Protein AF-A0A0R1RP82-F1 (afdb_monomer_lite)

InterPro domains:
  IPR001647 DNA-binding HTH domain, TetR-type [PS50977] (1-47)
  IPR009057 Homedomain-like superfamily [SSF46689] (2-50)
  IPR039532 Transcriptional regulator TetR, C-terminal, Firmicutes type [PF14278] (72-167)
  IPR050624 Nucleoid occlusion factor SlmA/HTH-type transcriptional regulator [PTHR43479] (3-167)

Sequence (184 aa):
MKEYKIENISVQKITETASITRGTFYLHYKDKQDFIDRAMNGILDDFFENVMTEVYTLAGKSYPNGINVFSMQHAFKYIEDEADAFDVLLNNPENLIFFDRLTKRVNTEINDFHEKLKDDFVEIDVPTDIQMAMIVSAELGLIKYWLQKGMIYTPRYMSSSVTKLMTQLQHDKIFFTDFFYTEA

Structure (mmCIF, N/CA/C/O backbone):
data_AF-A0A0R1RP82-F1
#
_entry.id   AF-A0A0R1RP82-F1
#
loop_
_atom_site.group_PDB
_atom_site.id
_atom_site.type_symbol
_atom_site.label_atom_id
_atom_site.label_alt_id
_atom_site.label_comp_id
_atom_site.label_asym_id
_atom_site.label_entity_id
_atom_site.label_seq_id
_atom_site.pdbx_PDB_ins_code
_atom_site.Cartn_x
_atom_site.Cartn_y
_atom_site.Cartn_z
_atom_site.occupancy
_atom_site.B_iso_or_equiv
_atom_site.auth_seq_id
_atom_site.auth_comp_id
_atom_site.auth_asym_id
_atom_site.auth_atom_id
_atom_site.pdbx_PDB_model_num
ATOM 1 N N . MET A 1 1 ? -16.330 0.119 11.556 1.00 54.28 1 MET A N 1
ATOM 2 C CA . MET A 1 1 ? -16.087 1.123 10.495 1.00 54.28 1 MET A CA 1
ATOM 3 C C . MET A 1 1 ? -17.108 1.035 9.354 1.00 54.28 1 MET A C 1
ATOM 5 O O . MET A 1 1 ? -17.444 2.076 8.819 1.00 54.28 1 MET A O 1
ATOM 9 N N . LYS A 1 2 ? -17.684 -0.142 9.046 1.00 51.69 2 LYS A N 1
ATOM 10 C CA . LYS A 1 2 ? -18.737 -0.316 8.018 1.00 51.69 2 LYS A CA 1
ATOM 11 C C . LYS A 1 2 ? -20.009 0.538 8.175 1.00 51.69 2 LYS A C 1
ATOM 13 O O . LYS A 1 2 ? -20.603 0.915 7.178 1.00 51.69 2 LYS A O 1
ATOM 18 N N . GLU A 1 3 ? -20.429 0.841 9.404 1.00 49.38 3 GLU A N 1
ATOM 19 C CA . GLU A 1 3 ? -21.723 1.508 9.661 1.00 49.38 3 GLU A CA 1
ATOM 20 C C . GLU A 1 3 ? -21.611 2.995 10.040 1.00 49.38 3 GLU A C 1
ATOM 22 O O . GLU A 1 3 ? -22.622 3.689 10.111 1.00 49.38 3 GLU A O 1
ATOM 27 N N . TYR A 1 4 ? -20.401 3.508 10.296 1.00 52.00 4 TYR A N 1
ATOM 28 C CA . TYR A 1 4 ? -20.209 4.862 10.823 1.00 52.00 4 TYR A CA 1
ATOM 29 C C . TYR A 1 4 ? -18.917 5.486 10.304 1.00 52.00 4 TYR A C 1
ATOM 31 O O . TYR A 1 4 ? -17.865 4.843 10.317 1.00 52.00 4 TYR A O 1
ATOM 39 N N . LYS A 1 5 ? -18.991 6.769 9.934 1.00 62.41 5 LYS A N 1
ATOM 40 C CA . LYS A 1 5 ? -17.818 7.599 9.647 1.00 62.41 5 LYS A CA 1
ATOM 41 C C . LYS A 1 5 ? -16.833 7.555 10.815 1.00 62.41 5 LYS A C 1
ATOM 43 O O . LYS A 1 5 ? -17.271 7.579 11.967 1.00 62.41 5 LYS A O 1
ATOM 48 N N . ILE A 1 6 ? -15.527 7.560 10.541 1.00 64.94 6 ILE A N 1
ATOM 49 C CA . ILE A 1 6 ? -14.485 7.527 11.585 1.00 64.94 6 ILE A CA 1
ATOM 50 C C . ILE A 1 6 ? -14.672 8.678 12.595 1.00 64.94 6 ILE A C 1
ATOM 52 O O . ILE A 1 6 ? -14.559 8.478 13.805 1.00 64.94 6 ILE A O 1
ATOM 56 N N . GLU A 1 7 ? -15.077 9.857 12.118 1.00 65.19 7 GLU A N 1
ATOM 57 C CA . GLU A 1 7 ? -15.415 11.024 12.944 1.00 65.19 7 GLU A CA 1
ATOM 58 C C . GLU A 1 7 ? -16.559 10.774 13.945 1.00 65.19 7 GLU A C 1
ATOM 60 O O . GLU A 1 7 ? -16.503 11.271 15.075 1.00 65.19 7 GLU A O 1
ATOM 65 N N . ASN A 1 8 ? -17.528 9.926 13.588 1.00 70.88 8 ASN A N 1
ATOM 66 C CA . ASN A 1 8 ? -18.729 9.627 14.375 1.00 70.88 8 ASN A CA 1
ATOM 67 C C . ASN A 1 8 ? -18.556 8.458 15.353 1.00 70.88 8 ASN A C 1
ATOM 69 O O . ASN A 1 8 ? -19.444 8.197 16.168 1.00 70.88 8 ASN A O 1
ATOM 73 N N . ILE A 1 9 ? -17.431 7.744 15.303 1.00 79.00 9 ILE A N 1
ATOM 74 C CA . ILE A 1 9 ? -17.140 6.685 16.269 1.00 79.00 9 ILE A CA 1
ATOM 75 C C . ILE A 1 9 ? -16.839 7.354 17.615 1.00 79.00 9 ILE A C 1
ATOM 77 O O . ILE A 1 9 ? -15.921 8.156 17.721 1.00 79.00 9 ILE A O 1
ATOM 81 N N . SER A 1 10 ? -17.609 7.066 18.663 1.00 87.75 10 SER A N 1
ATOM 82 C CA . SER A 1 10 ? -17.334 7.566 20.016 1.00 87.75 10 SER A CA 1
ATOM 83 C C . SER A 1 10 ? -16.534 6.540 20.824 1.00 87.75 10 SER A C 1
ATOM 85 O O . SER A 1 10 ? -16.621 5.340 20.564 1.00 87.75 10 SER A O 1
ATOM 87 N N . VAL A 1 11 ? -15.800 6.985 21.855 1.00 92.38 11 VAL A N 1
ATOM 88 C CA . VAL A 1 11 ? -15.144 6.061 22.808 1.00 92.38 11 VAL A CA 1
ATOM 89 C C . VAL A 1 11 ? -16.164 5.089 23.399 1.00 92.38 11 VAL A C 1
ATOM 91 O O . VAL A 1 11 ? -15.877 3.906 23.514 1.00 92.38 11 VAL A O 1
ATOM 94 N N . GLN A 1 12 ? -17.377 5.565 23.699 1.00 91.88 12 GLN A N 1
ATOM 95 C CA . GLN A 1 12 ? -18.472 4.718 24.165 1.00 91.88 12 GLN A CA 1
ATOM 96 C C . GLN A 1 12 ? -18.783 3.594 23.168 1.00 91.88 12 GLN A C 1
ATOM 98 O O . GLN A 1 12 ? -18.771 2.427 23.554 1.00 91.88 12 GLN A O 1
ATOM 103 N N . LYS A 1 13 ? -18.979 3.921 21.885 1.00 89.62 13 LYS A N 1
ATOM 104 C CA . LYS A 1 13 ? -19.269 2.921 20.850 1.00 89.62 13 LYS A CA 1
ATOM 105 C C . LYS A 1 13 ? -18.128 1.911 20.702 1.00 89.62 13 LYS A C 1
ATOM 107 O O . LYS A 1 13 ? -18.395 0.722 20.542 1.00 89.62 13 LYS A O 1
ATOM 112 N N . ILE A 1 14 ? -16.872 2.363 20.788 1.00 90.56 14 ILE A N 1
ATOM 113 C CA . ILE A 1 14 ? -15.693 1.481 20.767 1.00 90.56 14 ILE A CA 1
ATOM 114 C C . ILE A 1 14 ? -15.750 0.508 21.945 1.00 90.56 14 ILE A C 1
ATOM 116 O O . ILE A 1 14 ? -15.651 -0.700 21.749 1.00 90.56 14 ILE A O 1
ATOM 120 N N . THR A 1 15 ? -15.961 1.023 23.158 1.00 93.69 15 THR A N 1
ATOM 121 C CA . THR A 1 15 ? -15.989 0.206 24.376 1.00 93.69 15 THR A CA 1
ATOM 122 C C . THR A 1 15 ? -17.152 -0.782 24.400 1.00 93.69 15 THR A C 1
ATOM 124 O O . THR A 1 15 ? -16.959 -1.926 24.797 1.00 93.69 15 THR A O 1
ATOM 127 N N . GLU A 1 16 ? -18.327 -0.379 23.908 1.00 92.62 16 GLU A N 1
ATOM 128 C CA . GLU A 1 16 ? -19.501 -1.247 23.768 1.00 92.62 16 GLU A CA 1
ATOM 129 C C . GLU A 1 16 ? -19.244 -2.369 22.760 1.00 92.62 16 GLU A C 1
ATOM 131 O O . GLU A 1 16 ? -19.497 -3.533 23.055 1.00 92.62 16 GLU A O 1
ATOM 136 N N . THR A 1 17 ? -18.680 -2.035 21.595 1.00 90.62 17 THR A N 1
ATOM 137 C CA . THR A 1 17 ? -18.380 -3.017 20.540 1.00 90.62 17 THR A CA 1
ATOM 138 C C . THR A 1 17 ? -17.333 -4.029 21.007 1.00 90.62 17 THR A C 1
ATOM 140 O O . THR A 1 17 ? -17.479 -5.224 20.773 1.00 90.62 17 THR A O 1
ATOM 143 N N . ALA A 1 18 ? -16.294 -3.565 21.703 1.00 91.50 18 ALA A N 1
ATOM 144 C CA . ALA A 1 18 ? -15.224 -4.413 22.220 1.00 91.50 18 ALA A CA 1
ATOM 145 C C . ALA A 1 18 ? -15.566 -5.102 23.557 1.00 91.50 18 ALA A C 1
ATOM 147 O O . ALA A 1 18 ? -14.751 -5.868 24.062 1.00 91.50 18 ALA A O 1
ATOM 148 N N . SER A 1 19 ? -16.744 -4.841 24.141 1.00 94.69 19 SER A N 1
ATOM 149 C CA . SER A 1 19 ? -17.149 -5.359 25.459 1.00 94.69 19 SER A CA 1
ATOM 150 C C . SER A 1 19 ? -16.139 -5.059 26.582 1.00 94.69 19 SER A C 1
ATOM 152 O O . SER A 1 19 ? -15.870 -5.898 27.440 1.00 94.69 19 SER A O 1
ATOM 154 N N . ILE A 1 20 ? -15.583 -3.843 26.594 1.00 96.00 20 ILE A N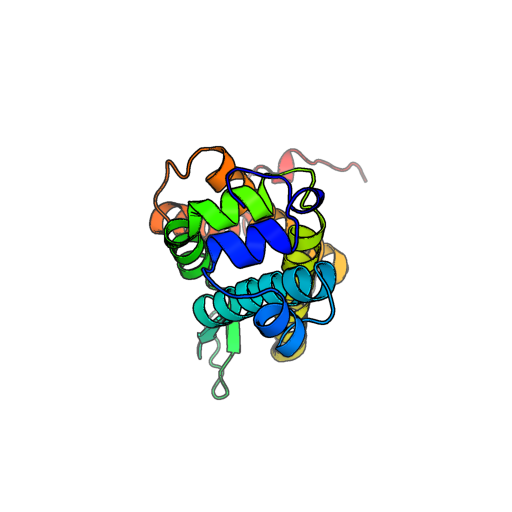 1
ATOM 155 C CA . ILE A 1 20 ? -14.646 -3.361 27.624 1.00 96.00 20 ILE A CA 1
ATOM 156 C C . ILE A 1 20 ? -15.181 -2.111 28.326 1.00 96.00 20 ILE A C 1
ATOM 158 O O . ILE A 1 20 ? -16.099 -1.448 27.852 1.00 96.00 20 ILE A O 1
ATOM 162 N N . THR A 1 21 ? -14.582 -1.738 29.458 1.00 96.31 21 THR A N 1
ATOM 163 C CA . THR A 1 21 ? -14.918 -0.472 30.128 1.00 96.31 21 THR A CA 1
ATOM 164 C C . THR A 1 21 ? -14.156 0.708 29.516 1.00 96.31 21 THR A C 1
ATOM 166 O O . THR A 1 21 ? -13.076 0.544 28.945 1.00 96.31 21 THR A O 1
ATOM 169 N N . ARG A 1 22 ? -14.654 1.937 29.720 1.00 95.44 22 ARG A N 1
ATOM 170 C CA . ARG A 1 22 ? -13.894 3.159 29.391 1.00 95.44 22 ARG A CA 1
ATOM 171 C C . ARG A 1 22 ? -12.566 3.235 30.147 1.00 95.44 22 ARG A C 1
ATOM 173 O O . ARG A 1 22 ? -11.586 3.689 29.574 1.00 95.44 22 ARG A O 1
ATOM 180 N N . GLY A 1 23 ? -12.520 2.761 31.396 1.00 96.69 23 GLY A N 1
ATOM 181 C CA . GLY A 1 23 ? -11.277 2.685 32.171 1.00 96.69 23 GLY A CA 1
ATOM 182 C C . GLY A 1 23 ? -10.236 1.785 31.501 1.00 96.69 23 GLY A C 1
ATOM 183 O O . GLY A 1 23 ? -9.080 2.172 31.380 1.00 96.69 23 GLY A O 1
ATOM 184 N N . THR A 1 24 ? -10.667 0.632 30.980 1.00 96.19 24 THR A N 1
ATOM 185 C CA . THR A 1 24 ? -9.817 -0.279 30.198 1.00 96.19 24 THR A CA 1
ATOM 186 C C . THR A 1 24 ? -9.346 0.369 28.897 1.00 96.19 24 THR A C 1
ATOM 188 O O . THR A 1 24 ? -8.171 0.271 28.567 1.00 96.19 24 THR A O 1
ATOM 191 N N . PHE A 1 25 ? -10.222 1.080 28.178 1.00 96.69 25 PHE A N 1
ATOM 192 C CA . PHE A 1 25 ? -9.833 1.810 26.965 1.00 96.69 25 PHE A CA 1
ATOM 193 C C . PHE A 1 25 ? -8.725 2.833 27.247 1.00 96.69 25 PHE A C 1
ATOM 195 O O . PHE A 1 25 ? -7.692 2.816 26.581 1.00 96.69 25 PHE A O 1
ATOM 202 N N . TYR A 1 26 ? -8.903 3.674 28.270 1.00 97.06 26 TYR A N 1
ATOM 203 C CA . TYR A 1 26 ? -7.932 4.720 28.603 1.00 97.06 26 TYR A CA 1
ATOM 204 C C . TYR A 1 26 ? -6.621 4.192 29.209 1.00 97.06 26 TYR A C 1
ATOM 206 O O . TYR A 1 26 ? -5.652 4.941 29.308 1.00 97.06 26 TYR A O 1
ATOM 214 N N . LEU A 1 27 ? -6.555 2.907 29.576 1.00 96.38 27 LEU A N 1
ATOM 215 C CA . LEU A 1 27 ? -5.300 2.247 29.944 1.00 96.38 27 LEU A CA 1
ATOM 216 C C . LEU A 1 27 ? -4.374 2.062 2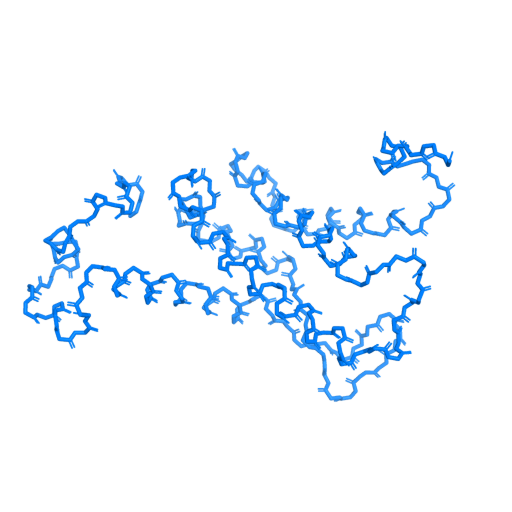8.731 1.00 96.38 27 LEU A C 1
ATOM 218 O O . LEU A 1 27 ? -3.155 2.039 28.878 1.00 96.38 27 LEU A O 1
ATOM 222 N N . HIS A 1 28 ? -4.956 1.924 27.537 1.00 94.81 28 HIS A N 1
ATOM 223 C CA . HIS A 1 28 ? -4.226 1.648 26.302 1.00 94.81 28 HIS A CA 1
ATOM 224 C C . HIS A 1 28 ? -4.180 2.841 25.348 1.00 94.81 28 HIS A C 1
ATOM 226 O O . HIS A 1 28 ? -3.227 2.935 24.577 1.00 94.81 28 HIS A O 1
ATOM 232 N N . TYR A 1 29 ? -5.170 3.734 25.391 1.00 96.50 29 TYR A N 1
ATOM 233 C CA . TYR A 1 29 ? -5.311 4.834 24.439 1.00 96.50 29 TYR A CA 1
ATOM 234 C C . TYR A 1 29 ? -5.565 6.155 25.153 1.00 96.50 29 TYR A C 1
ATOM 236 O O . TYR A 1 29 ? -6.416 6.235 26.037 1.00 96.50 29 TYR A O 1
ATOM 244 N N . LYS A 1 30 ? -4.862 7.214 24.747 1.00 95.00 30 LYS A N 1
ATOM 245 C CA . LYS A 1 30 ? -5.041 8.552 25.336 1.00 95.00 30 LYS A CA 1
ATOM 246 C C . LYS A 1 30 ? -6.445 9.088 25.080 1.00 95.00 30 LYS A C 1
ATOM 248 O O . LYS A 1 30 ? -7.095 9.624 25.974 1.00 95.00 30 LYS A O 1
ATOM 253 N N . ASP A 1 31 ? -6.912 8.922 23.850 1.00 92.00 31 ASP A N 1
ATOM 254 C CA . ASP A 1 31 ? -8.219 9.354 23.390 1.00 92.00 31 ASP A CA 1
ATOM 255 C C . ASP A 1 31 ? -8.644 8.568 22.138 1.00 92.00 31 ASP A C 1
ATOM 257 O O . ASP A 1 31 ? -8.031 7.573 21.745 1.00 92.00 31 ASP A O 1
ATOM 261 N N . LYS A 1 32 ? -9.745 9.008 21.522 1.00 89.31 32 LYS A N 1
ATOM 262 C CA . LYS A 1 32 ? -10.259 8.442 20.275 1.00 89.31 32 LYS A CA 1
ATOM 263 C C . LYS A 1 32 ? -9.245 8.539 19.129 1.00 89.31 32 LYS A C 1
ATOM 265 O O . LYS A 1 32 ? -9.149 7.602 18.342 1.00 89.31 32 LYS A O 1
ATOM 270 N N . GLN A 1 33 ? -8.559 9.672 19.000 1.00 88.06 33 GLN A N 1
ATOM 271 C CA . GLN A 1 33 ? -7.655 9.918 17.884 1.00 88.06 33 GLN A CA 1
ATOM 272 C C . GLN A 1 33 ? -6.427 9.014 17.988 1.00 88.06 33 GLN A C 1
ATOM 274 O O . GLN A 1 33 ? -6.074 8.372 17.008 1.00 88.06 33 GLN A O 1
ATOM 279 N N . ASP A 1 34 ? -5.866 8.869 19.190 1.00 92.44 34 ASP A N 1
ATOM 280 C CA . ASP A 1 34 ? -4.769 7.935 19.467 1.00 92.44 34 ASP A CA 1
ATOM 281 C C . ASP A 1 34 ? -5.151 6.482 19.128 1.00 92.44 34 ASP A C 1
ATOM 283 O O . ASP A 1 34 ? -4.384 5.765 18.489 1.00 92.44 34 ASP A O 1
ATOM 287 N N . PHE A 1 35 ? -6.372 6.052 19.473 1.00 91.56 35 PHE A N 1
ATOM 288 C CA . PHE A 1 35 ? -6.886 4.740 19.063 1.00 91.56 35 PHE A CA 1
ATOM 289 C C . PHE A 1 35 ? -6.950 4.586 17.538 1.00 91.56 35 PHE A C 1
ATOM 291 O O . PHE A 1 35 ? -6.461 3.592 17.005 1.00 91.56 35 PHE A O 1
ATOM 298 N N . ILE A 1 36 ? -7.536 5.562 16.838 1.00 87.12 36 ILE A N 1
ATOM 299 C CA . ILE A 1 36 ? -7.661 5.545 15.375 1.00 87.12 36 ILE A CA 1
ATOM 300 C C . ILE A 1 36 ? -6.277 5.506 14.720 1.00 87.12 36 ILE A C 1
ATOM 302 O O . ILE A 1 36 ? -6.048 4.700 13.821 1.00 87.12 36 ILE A O 1
ATOM 306 N N . ASP A 1 37 ? -5.342 6.330 15.190 1.00 88.94 37 ASP A N 1
ATOM 307 C CA . ASP A 1 37 ? -3.993 6.407 14.641 1.00 88.94 37 ASP A CA 1
ATOM 308 C C . ASP A 1 37 ? -3.235 5.094 14.815 1.00 88.94 37 ASP A C 1
ATOM 310 O O . ASP A 1 37 ? -2.620 4.615 13.861 1.00 88.94 37 ASP A O 1
ATOM 314 N N . ARG A 1 38 ? -3.318 4.485 16.003 1.00 92.56 38 ARG A N 1
ATOM 315 C CA . ARG A 1 38 ? -2.702 3.183 16.276 1.00 92.56 38 ARG A CA 1
ATOM 316 C C . ARG A 1 38 ? -3.358 2.056 15.489 1.00 92.56 38 ARG A C 1
ATOM 318 O O . ARG A 1 38 ? -2.642 1.190 15.003 1.00 92.56 38 ARG A O 1
ATOM 325 N N . ALA A 1 39 ? -4.680 2.077 15.333 1.00 89.62 39 ALA A N 1
ATOM 326 C CA . ALA A 1 39 ? -5.393 1.092 14.528 1.00 89.62 39 ALA A CA 1
ATOM 327 C C . ALA A 1 39 ? -5.005 1.192 13.045 1.00 89.62 39 ALA A C 1
ATOM 329 O O . ALA A 1 39 ? -4.690 0.178 12.435 1.00 89.62 39 ALA A O 1
ATOM 330 N N . MET A 1 40 ? -4.960 2.403 12.476 1.00 89.25 40 MET A N 1
ATOM 331 C CA . MET A 1 40 ? -4.530 2.605 11.087 1.00 89.25 40 MET A CA 1
ATOM 332 C C . MET A 1 40 ? -3.084 2.168 10.866 1.00 89.25 40 MET A C 1
ATOM 334 O O . MET A 1 40 ? -2.805 1.507 9.871 1.00 89.25 40 MET A O 1
ATOM 338 N N . ASN A 1 41 ? -2.177 2.510 11.786 1.00 92.88 41 ASN A N 1
ATOM 339 C CA . ASN A 1 41 ? -0.788 2.071 11.688 1.00 92.88 41 ASN A CA 1
ATOM 340 C C . ASN A 1 41 ? -0.684 0.547 11.795 1.00 92.88 41 ASN A C 1
ATOM 342 O O . ASN A 1 41 ? -0.030 -0.045 10.957 1.00 92.88 41 ASN A O 1
ATOM 346 N N . GLY A 1 42 ? -1.402 -0.089 12.727 1.00 95.62 42 GLY A N 1
ATOM 347 C CA . GLY A 1 42 ? -1.410 -1.548 12.846 1.00 95.62 42 GLY A CA 1
ATOM 348 C C . GLY A 1 42 ? -1.938 -2.257 11.595 1.00 95.62 42 GLY A C 1
ATOM 349 O O . GLY A 1 42 ? -1.356 -3.246 11.176 1.00 95.62 42 GLY A O 1
ATOM 350 N N . ILE A 1 43 ? -2.989 -1.725 10.958 1.00 94.56 43 ILE A N 1
ATOM 351 C CA . ILE A 1 43 ? -3.505 -2.259 9.684 1.00 94.56 43 ILE A CA 1
ATOM 352 C C . ILE A 1 43 ? -2.466 -2.115 8.565 1.00 94.56 43 ILE A C 1
ATOM 354 O O . ILE A 1 43 ? -2.326 -3.014 7.741 1.00 94.56 43 ILE A O 1
ATOM 358 N N . LEU A 1 44 ? -1.754 -0.984 8.509 1.00 95.88 44 LEU A N 1
ATOM 359 C CA . LEU A 1 44 ? -0.688 -0.786 7.527 1.00 95.88 44 LEU A CA 1
ATOM 360 C C . LEU A 1 44 ? 0.498 -1.709 7.802 1.00 95.88 44 LEU A C 1
ATOM 362 O O . LEU A 1 44 ? 0.990 -2.321 6.866 1.00 95.88 44 LEU A O 1
ATOM 366 N N . ASP A 1 45 ? 0.938 -1.827 9.050 1.00 97.81 45 ASP A N 1
ATOM 367 C CA . ASP A 1 45 ? 2.057 -2.690 9.426 1.00 97.81 45 ASP A CA 1
ATOM 368 C C . ASP A 1 45 ? 1.753 -4.149 9.043 1.00 97.81 45 ASP A C 1
ATOM 370 O O . ASP A 1 45 ? 2.536 -4.753 8.314 1.00 97.81 45 ASP A O 1
ATOM 374 N N . ASP A 1 46 ? 0.568 -4.662 9.396 1.00 98.06 46 ASP A N 1
ATOM 375 C CA . ASP A 1 46 ? 0.111 -6.009 9.015 1.00 98.06 46 ASP A CA 1
ATOM 376 C C . ASP A 1 46 ? 0.018 -6.174 7.486 1.00 98.06 46 ASP A C 1
ATOM 378 O O . ASP A 1 46 ? 0.506 -7.150 6.914 1.00 98.06 46 ASP A O 1
ATOM 382 N N . PHE A 1 47 ? -0.507 -5.170 6.774 1.00 98.00 47 PHE A N 1
ATOM 383 C CA . PHE A 1 47 ? -0.516 -5.178 5.310 1.00 98.00 47 PHE A CA 1
ATOM 384 C C . PHE A 1 47 ? 0.903 -5.285 4.730 1.00 98.00 47 PHE A C 1
ATOM 386 O O . PHE A 1 47 ? 1.162 -6.153 3.898 1.00 98.00 47 PHE A O 1
ATOM 393 N N . PHE A 1 48 ? 1.840 -4.439 5.170 1.00 98.00 48 PHE A N 1
ATOM 394 C CA . PHE A 1 48 ? 3.212 -4.430 4.655 1.00 98.00 48 PHE A CA 1
ATOM 395 C C . PHE A 1 48 ? 3.995 -5.696 5.028 1.00 98.00 48 PHE A C 1
ATOM 397 O O . PHE A 1 48 ? 4.765 -6.179 4.197 1.00 98.00 48 PHE A O 1
ATOM 404 N N . GLU A 1 49 ? 3.748 -6.289 6.198 1.00 97.81 49 GLU A N 1
ATOM 405 C CA . GLU A 1 49 ? 4.306 -7.592 6.587 1.00 97.81 49 GLU A CA 1
ATOM 406 C C . GLU A 1 49 ? 3.881 -8.724 5.637 1.00 97.81 49 GLU A C 1
ATOM 408 O O . GLU A 1 49 ? 4.667 -9.633 5.370 1.00 97.81 49 GLU A O 1
ATOM 413 N N . ASN A 1 50 ? 2.669 -8.657 5.077 1.00 97.44 50 ASN A N 1
ATOM 414 C CA . ASN A 1 50 ? 2.138 -9.696 4.191 1.00 97.44 50 ASN A CA 1
ATOM 415 C C . ASN A 1 50 ? 2.461 -9.477 2.700 1.00 97.44 50 ASN A C 1
ATOM 417 O O . ASN A 1 50 ? 2.495 -10.439 1.922 1.00 97.44 50 ASN A O 1
ATOM 421 N N . VAL A 1 51 ? 2.685 -8.231 2.265 1.00 96.25 51 VAL A N 1
ATOM 422 C CA . VAL A 1 51 ? 2.888 -7.911 0.835 1.00 96.25 51 VAL A CA 1
ATOM 423 C C . VAL A 1 51 ? 4.342 -7.697 0.441 1.00 96.25 51 VAL A C 1
ATOM 425 O O . VAL A 1 51 ? 4.669 -7.866 -0.738 1.00 96.25 51 VAL A O 1
ATOM 428 N N . MET A 1 52 ? 5.218 -7.351 1.385 1.00 96.38 52 MET A N 1
ATOM 429 C CA . MET A 1 52 ? 6.648 -7.245 1.112 1.00 96.38 52 MET A CA 1
ATOM 430 C C . MET A 1 52 ? 7.270 -8.640 1.084 1.00 96.38 52 MET A C 1
ATOM 432 O O . MET A 1 52 ? 7.099 -9.437 2.000 1.00 96.38 52 MET A O 1
ATOM 436 N N . THR A 1 53 ? 8.002 -8.946 0.017 1.00 93.06 53 THR A N 1
ATOM 437 C CA . THR A 1 53 ? 8.703 -10.224 -0.138 1.00 93.06 53 THR A CA 1
ATOM 438 C C . THR A 1 53 ? 10.155 -9.986 -0.490 1.00 93.06 53 THR A C 1
ATOM 440 O O . THR A 1 53 ? 10.481 -9.074 -1.246 1.00 93.06 53 THR A O 1
ATOM 443 N N . GLU A 1 54 ? 11.030 -10.841 0.018 1.00 93.56 54 GLU A N 1
ATOM 444 C CA . GLU A 1 54 ? 12.433 -10.831 -0.363 1.00 93.56 54 GLU A CA 1
ATOM 445 C C . GLU A 1 54 ? 12.642 -11.670 -1.631 1.00 93.56 54 GLU A C 1
ATOM 447 O O . GLU A 1 54 ? 12.126 -12.784 -1.754 1.00 93.56 54 GLU A O 1
ATOM 452 N N . VAL A 1 55 ? 13.395 -11.133 -2.590 1.00 89.31 55 VAL A N 1
ATOM 453 C CA . VAL A 1 55 ? 13.813 -11.829 -3.810 1.00 89.31 55 VAL A CA 1
ATOM 454 C C . VAL A 1 55 ? 15.325 -11.762 -3.972 1.00 89.31 55 VAL A C 1
ATOM 456 O O . VAL A 1 55 ? 15.967 -10.778 -3.618 1.00 89.31 55 VAL A O 1
ATOM 459 N N . TYR A 1 56 ? 15.896 -12.811 -4.557 1.00 92.56 56 TYR A N 1
ATOM 460 C CA . TYR A 1 56 ? 17.344 -12.951 -4.759 1.00 92.56 56 TYR A CA 1
ATOM 461 C C . TYR A 1 56 ? 17.746 -12.833 -6.230 1.00 92.56 56 TYR A C 1
ATOM 463 O O . TYR A 1 56 ? 18.923 -12.893 -6.581 1.00 92.56 56 TYR A O 1
ATOM 471 N N . THR A 1 57 ? 16.769 -12.694 -7.124 1.00 87.69 57 THR A N 1
ATOM 472 C CA . THR A 1 57 ? 16.996 -12.505 -8.553 1.00 87.69 57 THR A CA 1
ATOM 473 C C . THR A 1 57 ? 15.962 -11.536 -9.093 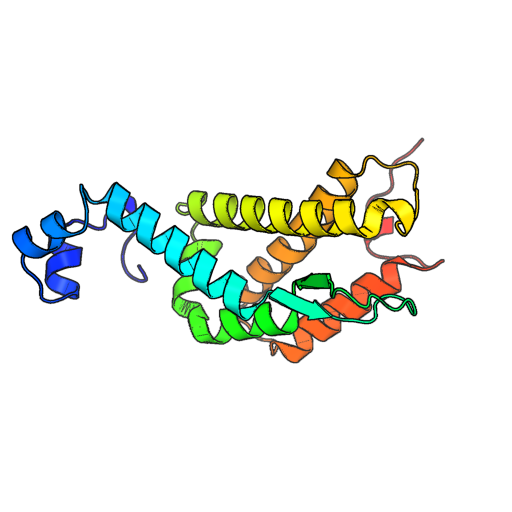1.00 87.69 57 THR A C 1
ATOM 475 O O . THR A 1 57 ? 14.766 -11.723 -8.876 1.00 87.69 57 THR A O 1
ATOM 478 N N . LEU A 1 58 ? 16.423 -10.514 -9.808 1.00 85.19 58 LEU A N 1
ATOM 479 C CA . LEU A 1 58 ? 15.570 -9.506 -10.426 1.00 85.19 58 LEU A CA 1
ATOM 480 C C . LEU A 1 58 ? 16.186 -9.078 -11.758 1.00 85.19 58 LEU A C 1
ATOM 482 O O . LEU A 1 58 ? 17.395 -8.890 -11.844 1.00 85.19 58 LEU A O 1
ATOM 486 N N . ALA A 1 59 ? 15.371 -8.990 -12.814 1.00 83.62 59 ALA A N 1
ATOM 487 C CA . ALA A 1 59 ? 15.820 -8.628 -14.166 1.00 83.62 59 ALA A CA 1
ATOM 488 C C . ALA A 1 59 ? 17.053 -9.425 -14.666 1.00 83.62 59 ALA A C 1
ATOM 490 O O . ALA A 1 59 ? 17.917 -8.898 -15.361 1.00 83.62 59 ALA A O 1
ATOM 491 N N . GLY A 1 60 ? 17.158 -10.707 -14.292 1.00 84.25 60 GLY A N 1
ATOM 492 C CA . GLY A 1 60 ? 18.282 -11.576 -14.669 1.00 84.25 60 GLY A CA 1
ATOM 493 C C . GLY A 1 60 ? 19.581 -11.353 -13.881 1.00 84.25 60 GLY A C 1
ATOM 494 O O . GLY A 1 60 ? 20.558 -12.055 -14.137 1.00 84.25 60 GLY A O 1
ATOM 495 N N . LYS A 1 61 ? 19.602 -10.431 -12.911 1.00 86.12 61 LYS A N 1
ATOM 496 C CA . LYS A 1 61 ? 20.720 -10.198 -11.985 1.00 86.12 61 LYS A CA 1
ATOM 497 C C . LYS A 1 61 ? 20.478 -10.900 -10.649 1.00 86.12 61 LYS A C 1
ATOM 499 O O . LYS A 1 61 ? 19.339 -11.013 -10.200 1.00 86.12 61 LYS A O 1
ATOM 504 N N . SER A 1 62 ? 21.555 -11.372 -10.021 1.00 91.88 62 SER A N 1
ATOM 505 C CA . SER A 1 62 ? 21.527 -12.030 -8.710 1.00 91.88 62 SER A CA 1
ATOM 506 C C . SER A 1 62 ? 21.876 -11.043 -7.600 1.00 91.88 62 SER A C 1
ATOM 508 O O . SER A 1 62 ? 22.862 -10.320 -7.712 1.00 91.88 62 SER A O 1
ATOM 510 N N . TYR A 1 63 ? 21.135 -11.099 -6.495 1.00 88.62 63 TYR A N 1
ATOM 511 C CA . TYR A 1 63 ? 21.294 -10.229 -5.330 1.00 88.62 63 TYR A CA 1
ATOM 512 C C . TYR A 1 63 ? 21.439 -11.082 -4.060 1.00 88.62 63 TYR A C 1
ATOM 514 O O . TYR A 1 63 ? 20.438 -11.437 -3.440 1.00 88.62 63 TYR A O 1
ATOM 522 N N . PRO A 1 64 ? 22.676 -11.458 -3.668 1.00 91.38 64 PRO A N 1
ATOM 523 C CA . PRO A 1 64 ? 22.918 -12.397 -2.566 1.00 91.38 64 PRO A CA 1
ATOM 524 C C . PRO A 1 64 ? 22.398 -11.937 -1.200 1.00 91.38 64 PRO A C 1
ATOM 526 O O . PRO A 1 64 ? 22.113 -12.771 -0.349 1.00 91.38 64 PRO A O 1
ATOM 529 N N . ASN A 1 65 ? 22.271 -10.624 -1.001 1.00 90.94 65 ASN A N 1
ATOM 530 C CA . ASN A 1 65 ? 21.789 -10.029 0.246 1.00 90.94 65 ASN A CA 1
ATOM 531 C C . ASN A 1 65 ? 20.263 -9.832 0.273 1.00 90.94 65 ASN A C 1
ATOM 533 O O . ASN A 1 65 ? 19.771 -9.201 1.202 1.00 90.94 65 ASN A O 1
ATOM 537 N N . GLY A 1 66 ? 19.547 -10.324 -0.746 1.00 89.81 66 GLY A N 1
ATOM 538 C CA . GLY A 1 66 ? 18.108 -10.138 -0.888 1.00 89.81 66 GLY A CA 1
ATOM 539 C C . GLY A 1 66 ? 17.709 -8.707 -1.262 1.00 89.81 66 GLY A C 1
ATOM 540 O O . GLY A 1 66 ? 18.408 -7.727 -0.994 1.00 89.81 66 GLY A O 1
ATOM 541 N N . ILE A 1 67 ? 16.559 -8.579 -1.917 1.00 89.62 67 ILE A N 1
ATOM 542 C CA . ILE A 1 67 ? 15.890 -7.304 -2.169 1.00 89.62 67 ILE A CA 1
ATOM 543 C C . ILE A 1 67 ? 14.436 -7.444 -1.749 1.00 89.62 67 ILE A C 1
ATOM 545 O O . ILE A 1 67 ? 13.752 -8.362 -2.195 1.00 89.62 67 ILE A O 1
ATOM 549 N N . ASN A 1 68 ? 13.945 -6.495 -0.960 1.00 91.81 68 ASN A N 1
ATOM 550 C CA . ASN A 1 68 ? 12.523 -6.410 -0.658 1.00 91.81 68 ASN A CA 1
ATOM 551 C C . ASN A 1 68 ? 11.778 -5.793 -1.840 1.00 91.81 68 ASN A C 1
ATOM 553 O O . ASN A 1 68 ? 12.140 -4.717 -2.313 1.00 91.81 68 ASN A O 1
ATOM 557 N N . VAL A 1 69 ? 10.727 -6.467 -2.290 1.00 92.94 69 VAL A N 1
ATOM 558 C CA . VAL A 1 69 ? 9.836 -6.006 -3.354 1.00 92.94 69 VAL A CA 1
ATOM 559 C C . VAL A 1 69 ? 8.387 -6.081 -2.895 1.00 92.94 69 VAL A C 1
ATOM 561 O O . VAL A 1 69 ? 8.016 -6.924 -2.077 1.00 92.94 69 VAL A O 1
ATOM 564 N N . PHE A 1 70 ? 7.558 -5.207 -3.453 1.00 94.12 70 PHE A N 1
ATOM 565 C CA . PHE A 1 70 ? 6.123 -5.201 -3.206 1.00 94.12 70 PHE A CA 1
ATOM 566 C C . PHE A 1 70 ? 5.426 -6.224 -4.116 1.00 94.12 70 PHE A C 1
ATOM 568 O O . PHE A 1 70 ? 5.436 -6.096 -5.343 1.00 94.12 70 PHE A O 1
ATOM 575 N N . SER A 1 71 ? 4.807 -7.252 -3.538 1.00 95.25 71 SER A N 1
ATOM 576 C CA . SER A 1 71 ? 4.078 -8.275 -4.293 1.00 95.25 71 SER A CA 1
ATOM 577 C C . SER A 1 71 ? 2.642 -7.833 -4.569 1.00 95.25 71 SER A C 1
ATOM 579 O O . SER A 1 71 ? 1.770 -7.937 -3.707 1.00 95.25 71 SER A O 1
ATOM 581 N N . MET A 1 72 ? 2.350 -7.426 -5.811 1.00 93.88 72 MET A N 1
ATOM 582 C CA . MET A 1 72 ? 0.977 -7.088 -6.221 1.00 93.88 72 MET A CA 1
ATOM 583 C C . MET A 1 72 ? 0.002 -8.258 -6.035 1.00 93.88 72 MET A C 1
ATOM 585 O O . MET A 1 72 ? -1.161 -8.048 -5.707 1.00 93.88 72 MET A O 1
ATOM 589 N N . GLN A 1 73 ? 0.458 -9.504 -6.202 1.00 94.69 73 GLN A N 1
ATOM 590 C CA . GLN A 1 73 ? -0.387 -10.673 -5.952 1.00 94.69 73 GLN A CA 1
ATOM 591 C C . GLN A 1 73 ? -0.769 -10.799 -4.475 1.00 94.69 73 GLN A C 1
ATOM 593 O O . GLN A 1 73 ? -1.933 -11.069 -4.181 1.00 94.69 73 GLN A O 1
ATOM 598 N N . HIS A 1 74 ? 0.190 -10.621 -3.563 1.00 96.94 74 HIS A N 1
ATOM 599 C CA . HIS A 1 74 ? -0.100 -10.654 -2.131 1.00 96.94 74 HIS A CA 1
ATOM 600 C C . HIS A 1 74 ? -0.973 -9.468 -1.733 1.00 96.94 74 HIS A C 1
ATOM 602 O O . HIS A 1 74 ? -1.924 -9.662 -0.990 1.00 96.94 74 HIS A O 1
ATOM 608 N N . ALA A 1 75 ? -0.732 -8.280 -2.297 1.00 96.62 75 ALA A N 1
ATOM 609 C CA . ALA A 1 75 ? -1.548 -7.100 -2.040 1.00 96.62 75 ALA A CA 1
ATOM 610 C C . ALA A 1 75 ? -3.009 -7.304 -2.443 1.00 96.62 75 ALA A C 1
ATOM 612 O O . ALA A 1 75 ? -3.895 -7.126 -1.613 1.00 96.62 75 ALA A O 1
ATOM 613 N N . PHE A 1 76 ? -3.278 -7.750 -3.675 1.00 97.06 76 PHE A N 1
ATOM 614 C CA . PHE A 1 76 ? -4.651 -8.043 -4.086 1.00 97.06 76 PHE A CA 1
ATOM 615 C C . PHE A 1 76 ? -5.281 -9.148 -3.234 1.00 97.06 76 PHE A C 1
ATOM 617 O O . PHE A 1 76 ? -6.457 -9.051 -2.906 1.00 97.06 76 PHE A O 1
ATOM 624 N N . LYS A 1 77 ? -4.521 -10.185 -2.854 1.00 97.88 77 LYS A N 1
ATOM 625 C CA . LYS A 1 77 ? -5.055 -11.264 -2.018 1.00 97.88 77 LYS A CA 1
ATOM 626 C C . LYS A 1 77 ? -5.399 -10.784 -0.605 1.00 97.88 77 LYS A C 1
ATOM 628 O O . LYS A 1 77 ? -6.499 -11.044 -0.142 1.00 97.88 77 LYS A O 1
ATOM 633 N N . TYR A 1 78 ? -4.496 -10.067 0.049 1.00 97.88 78 TYR A N 1
ATOM 634 C CA . TYR A 1 78 ? -4.733 -9.531 1.384 1.00 97.88 78 TYR A CA 1
ATOM 635 C C . TYR A 1 78 ? -5.938 -8.584 1.391 1.00 97.88 78 TYR A C 1
ATOM 637 O O . TYR A 1 78 ? -6.799 -8.661 2.259 1.00 97.88 78 TYR A O 1
ATOM 645 N N . ILE A 1 79 ? -6.035 -7.718 0.378 1.00 96.75 79 ILE A N 1
ATOM 646 C CA . ILE A 1 79 ? -7.165 -6.797 0.231 1.00 96.75 79 ILE A CA 1
ATOM 647 C C . ILE A 1 79 ? -8.477 -7.547 -0.029 1.00 96.75 79 ILE A C 1
ATOM 649 O O . ILE A 1 79 ? -9.509 -7.094 0.446 1.00 96.75 79 ILE A O 1
ATOM 653 N N . GLU A 1 80 ? -8.464 -8.675 -0.749 1.00 97.38 80 GLU A N 1
ATOM 654 C CA . GLU A 1 80 ? -9.645 -9.543 -0.895 1.00 97.38 80 GLU A CA 1
ATOM 655 C C . GLU A 1 80 ? -10.078 -10.132 0.452 1.00 97.38 80 GLU A C 1
ATOM 657 O O . GLU A 1 80 ? -11.262 -10.094 0.788 1.00 97.38 80 GLU A O 1
ATOM 662 N N . ASP A 1 81 ? -9.116 -10.649 1.221 1.00 96.94 81 ASP A N 1
ATOM 663 C CA . ASP A 1 81 ? -9.360 -11.279 2.520 1.00 96.94 81 ASP A CA 1
ATOM 664 C C . ASP A 1 81 ? -9.889 -10.248 3.549 1.00 96.94 81 ASP A C 1
ATOM 666 O O . ASP A 1 81 ? -10.777 -10.565 4.340 1.00 96.94 81 ASP A O 1
ATOM 670 N N . GLU A 1 82 ? 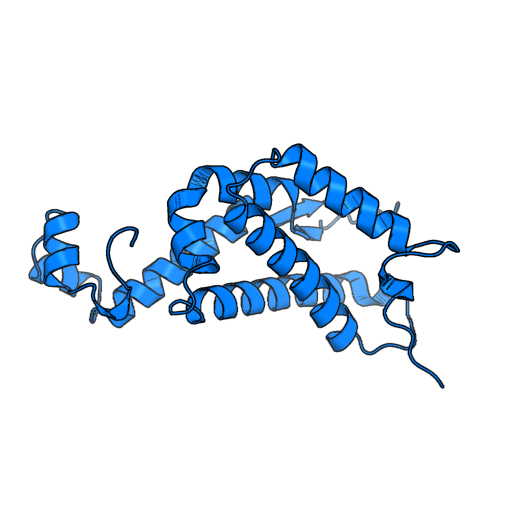-9.433 -8.991 3.467 1.00 95.56 82 GLU A N 1
ATOM 671 C CA . GLU A 1 82 ? -9.803 -7.869 4.351 1.00 95.56 82 GLU A CA 1
ATOM 672 C C . GLU A 1 82 ? -10.698 -6.812 3.666 1.00 95.56 82 GLU A C 1
ATOM 674 O O . GLU A 1 82 ? -10.716 -5.629 4.038 1.00 95.56 82 GLU A O 1
ATOM 679 N N . ALA A 1 83 ? -11.462 -7.215 2.647 1.00 92.44 83 ALA A N 1
ATOM 680 C CA . ALA A 1 83 ? -12.160 -6.297 1.742 1.00 92.44 83 ALA A CA 1
ATOM 681 C C . ALA A 1 83 ? -13.110 -5.324 2.443 1.00 92.44 83 ALA A C 1
ATOM 683 O O . ALA A 1 83 ? -13.194 -4.154 2.075 1.00 92.44 83 ALA A O 1
ATOM 684 N N . ASP A 1 84 ? -13.790 -5.784 3.490 1.00 89.12 84 ASP A N 1
ATOM 685 C CA . ASP A 1 84 ? -14.699 -4.964 4.285 1.00 89.12 84 ASP A CA 1
ATOM 686 C C . ASP A 1 84 ? -13.995 -3.774 4.949 1.00 89.12 84 ASP A C 1
ATOM 688 O O . ASP A 1 84 ? -14.572 -2.688 5.065 1.00 89.12 84 ASP A O 1
ATOM 692 N N . ALA A 1 85 ? -12.761 -3.977 5.410 1.00 88.50 85 ALA A N 1
ATOM 693 C CA . ALA A 1 85 ? -11.956 -2.925 6.007 1.00 88.50 85 ALA A CA 1
ATOM 694 C C . ALA A 1 85 ? -11.391 -2.005 4.920 1.00 88.50 85 ALA A C 1
ATOM 696 O O . ALA A 1 85 ? -11.534 -0.785 5.016 1.00 88.50 85 ALA A O 1
ATOM 697 N N . PHE A 1 86 ? -10.800 -2.576 3.868 1.00 91.88 86 PHE A N 1
ATOM 698 C CA . PHE A 1 86 ? -10.149 -1.806 2.806 1.00 91.88 86 PHE A CA 1
ATOM 699 C C . PHE A 1 86 ? -11.126 -1.003 1.947 1.00 91.88 86 PHE A C 1
ATOM 701 O O . PHE A 1 86 ? -10.783 0.103 1.534 1.00 91.88 86 PHE A O 1
ATOM 708 N N . ASP A 1 87 ? -12.355 -1.477 1.741 1.00 88.69 87 ASP A N 1
ATOM 709 C CA . ASP A 1 87 ? -13.399 -0.688 1.086 1.00 88.69 87 ASP A CA 1
ATOM 710 C C . ASP A 1 87 ? -13.695 0.592 1.885 1.00 88.69 87 ASP A C 1
ATOM 712 O O . ASP A 1 87 ? -13.631 1.702 1.353 1.00 88.69 87 ASP A O 1
ATOM 716 N N . VAL A 1 88 ? -13.885 0.476 3.203 1.00 85.75 88 VAL A N 1
ATOM 717 C CA . VAL A 1 88 ? -14.119 1.647 4.062 1.00 85.75 88 VAL A CA 1
ATOM 718 C C . VAL A 1 88 ? -12.899 2.571 4.116 1.00 85.75 88 VAL A C 1
ATOM 720 O O . VAL A 1 88 ? -13.054 3.794 4.154 1.00 85.75 88 VAL A O 1
ATOM 723 N N . LEU A 1 89 ? -11.690 2.016 4.144 1.00 88.06 89 LEU A N 1
ATOM 724 C CA . LEU A 1 89 ? -10.455 2.786 4.292 1.00 88.06 89 LEU A CA 1
ATOM 725 C C . LEU A 1 89 ? -10.006 3.475 2.992 1.00 88.06 89 LEU A C 1
ATOM 727 O O . LEU A 1 89 ? -9.416 4.550 3.067 1.00 88.06 89 LEU A O 1
ATOM 731 N N . LEU A 1 90 ? -10.291 2.902 1.816 1.00 89.19 90 LEU A N 1
ATOM 732 C CA . LEU A 1 90 ? -9.811 3.413 0.521 1.00 89.19 90 LEU A CA 1
ATOM 733 C C . LEU A 1 90 ? -10.891 4.090 -0.335 1.00 89.19 90 LEU A C 1
ATOM 735 O O . LEU A 1 90 ? -10.570 4.988 -1.128 1.00 89.19 90 LEU A O 1
ATOM 739 N N . ASN A 1 91 ? -12.161 3.690 -0.198 1.00 82.94 91 ASN A N 1
ATOM 740 C CA . ASN A 1 91 ? -13.256 4.223 -1.014 1.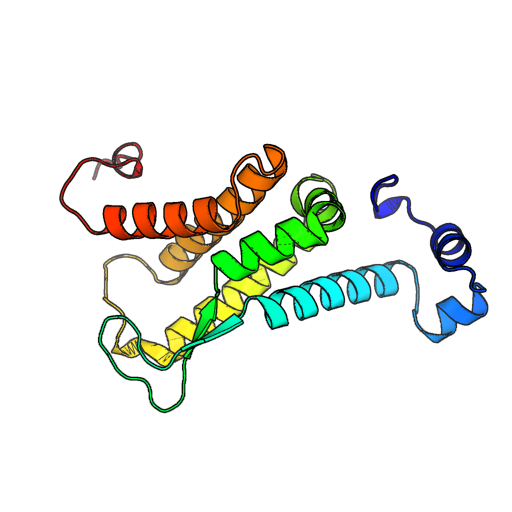00 82.94 91 ASN A CA 1
ATOM 741 C C . ASN A 1 91 ? -14.087 5.297 -0.326 1.00 82.94 91 ASN A C 1
ATOM 743 O O . ASN A 1 91 ? -14.783 6.032 -1.025 1.00 82.94 91 ASN A O 1
ATOM 747 N N . ASN A 1 92 ? -13.992 5.451 0.996 1.00 79.81 92 ASN A N 1
ATOM 748 C CA . ASN A 1 92 ? -14.673 6.540 1.682 1.00 79.81 92 ASN A CA 1
ATOM 749 C C . ASN A 1 92 ? -13.919 7.871 1.456 1.00 79.81 92 ASN A C 1
ATOM 751 O O . ASN A 1 92 ? -12.791 8.006 1.938 1.00 79.81 92 ASN A O 1
ATOM 755 N N . PRO A 1 93 ? -14.522 8.876 0.785 1.00 71.75 93 PRO A N 1
ATOM 756 C CA . PRO A 1 93 ? -13.892 10.179 0.554 1.00 71.75 93 PRO A CA 1
ATOM 757 C C . PRO A 1 93 ? -13.525 10.931 1.836 1.00 71.75 93 PRO A C 1
ATOM 759 O O . PRO A 1 93 ? -12.741 11.869 1.790 1.00 71.75 93 PRO A O 1
ATOM 762 N N . GLU A 1 94 ? -14.089 10.540 2.976 1.00 70.00 94 GLU A N 1
ATOM 763 C CA . GLU A 1 94 ? -13.824 11.151 4.279 1.00 70.00 94 GLU A CA 1
ATOM 764 C C . GLU A 1 94 ? -12.624 10.509 4.996 1.00 70.00 94 GLU A C 1
ATOM 766 O O . GLU A 1 94 ? -12.129 11.052 5.980 1.00 70.00 94 GLU A O 1
ATOM 771 N N . ASN A 1 95 ? -12.108 9.386 4.481 1.00 71.94 95 ASN A N 1
ATOM 772 C CA . ASN A 1 95 ? -10.969 8.650 5.038 1.00 71.94 95 ASN A CA 1
ATOM 773 C C . ASN A 1 95 ? -9.671 8.872 4.238 1.00 71.94 95 ASN A C 1
ATOM 775 O O . ASN A 1 95 ? -8.849 7.964 4.109 1.00 71.94 95 ASN A O 1
ATOM 779 N N . LEU A 1 96 ? -9.446 10.091 3.728 1.00 81.50 96 LEU A N 1
ATOM 780 C CA . LEU A 1 96 ? -8.237 10.425 2.951 1.00 81.50 96 LEU A CA 1
ATOM 781 C C . LEU A 1 96 ? -6.939 10.150 3.723 1.00 81.50 96 LEU A C 1
ATOM 783 O O . LEU A 1 96 ? -5.954 9.719 3.137 1.00 81.50 96 LEU A O 1
ATOM 787 N N . ILE A 1 97 ? -6.970 10.298 5.052 1.00 86.31 97 ILE A N 1
ATOM 788 C CA . ILE A 1 97 ? -5.805 10.099 5.925 1.00 86.31 97 ILE A CA 1
ATOM 789 C C . ILE A 1 97 ? -5.205 8.694 5.769 1.00 86.31 97 ILE A C 1
ATOM 791 O O . ILE A 1 97 ? -3.983 8.555 5.786 1.00 86.31 97 ILE A O 1
ATOM 795 N N . PHE A 1 98 ? -6.029 7.648 5.624 1.00 89.25 98 PHE A N 1
ATOM 796 C CA . PHE A 1 98 ? -5.502 6.291 5.456 1.00 89.25 98 PHE A CA 1
ATOM 797 C C . PHE A 1 98 ? -4.815 6.134 4.098 1.00 89.25 98 PHE A C 1
ATOM 799 O O . PHE A 1 98 ? -3.699 5.623 4.032 1.00 89.25 98 PHE A O 1
ATOM 806 N N . PHE A 1 99 ? -5.447 6.625 3.028 1.00 90.69 99 PHE A N 1
ATOM 807 C CA . PHE A 1 99 ? -4.872 6.600 1.684 1.00 90.69 99 PHE A CA 1
ATOM 808 C C . PHE A 1 99 ? -3.551 7.379 1.608 1.00 90.69 99 PHE A C 1
ATOM 810 O O . PHE A 1 99 ? -2.587 6.894 1.017 1.00 90.69 99 PHE A O 1
ATOM 817 N N . ASP A 1 100 ? -3.467 8.535 2.268 1.00 92.06 100 ASP A N 1
ATOM 818 C CA . ASP A 1 100 ? -2.241 9.334 2.343 1.00 92.06 100 ASP A CA 1
ATOM 819 C C . ASP A 1 100 ? -1.125 8.588 3.086 1.00 92.06 100 ASP A C 1
ATOM 821 O O . ASP A 1 100 ? 0.027 8.585 2.646 1.00 92.06 100 ASP A O 1
ATOM 825 N N . ARG A 1 101 ? -1.448 7.907 4.197 1.00 94.31 101 ARG A N 1
ATOM 826 C CA . ARG A 1 101 ? -0.477 7.087 4.943 1.00 94.31 101 ARG A CA 1
ATOM 827 C C . ARG A 1 101 ? -0.003 5.883 4.137 1.00 94.31 101 ARG A C 1
ATOM 829 O O . ARG A 1 101 ? 1.200 5.630 4.110 1.00 94.31 101 ARG A O 1
ATOM 836 N N . LEU A 1 102 ? -0.916 5.185 3.463 1.00 95.50 102 LEU A N 1
ATOM 837 C CA . LEU A 1 102 ? -0.585 4.084 2.559 1.00 95.50 102 LEU A CA 1
ATOM 838 C C . LEU A 1 102 ? 0.350 4.570 1.448 1.00 95.50 102 LEU A C 1
ATOM 840 O O . LEU A 1 102 ? 1.430 4.015 1.273 1.00 95.50 102 LEU A O 1
ATOM 844 N N . THR A 1 103 ? -0.020 5.653 0.762 1.00 95.88 103 THR A N 1
ATOM 845 C CA . THR A 1 103 ? 0.780 6.261 -0.312 1.00 95.88 103 THR A CA 1
ATOM 846 C C . THR A 1 103 ? 2.163 6.660 0.188 1.00 95.88 103 THR A C 1
ATOM 848 O O . THR A 1 103 ? 3.170 6.355 -0.448 1.00 95.88 103 THR A O 1
ATOM 851 N N . LYS A 1 104 ? 2.245 7.294 1.364 1.00 96.75 104 LYS A N 1
ATOM 852 C CA . LYS A 1 104 ? 3.523 7.652 1.985 1.00 96.75 104 LYS A CA 1
ATOM 853 C C . LYS A 1 104 ? 4.376 6.420 2.280 1.00 96.75 104 LYS A C 1
ATOM 855 O O . LYS A 1 104 ? 5.572 6.459 2.010 1.00 96.75 104 LYS A O 1
ATOM 860 N N . ARG A 1 105 ? 3.786 5.341 2.804 1.00 97.25 105 ARG A N 1
ATOM 861 C CA . ARG A 1 105 ? 4.531 4.114 3.106 1.00 97.25 105 ARG A CA 1
ATOM 862 C C . ARG A 1 105 ? 5.026 3.426 1.835 1.00 97.25 105 ARG A C 1
ATOM 864 O O . ARG A 1 105 ? 6.204 3.104 1.780 1.00 97.25 105 ARG A O 1
ATOM 871 N N . VAL A 1 106 ? 4.193 3.301 0.797 1.00 97.00 106 VAL A N 1
ATOM 872 C CA . VAL A 1 106 ? 4.628 2.781 -0.515 1.00 97.00 106 VAL A CA 1
ATOM 873 C C . VAL A 1 106 ? 5.777 3.621 -1.081 1.00 97.00 106 VAL A C 1
ATOM 875 O O . VAL A 1 106 ? 6.767 3.062 -1.544 1.00 97.00 106 VAL A O 1
ATOM 878 N N . ASN A 1 107 ? 5.689 4.953 -0.987 1.00 96.56 107 ASN A N 1
ATOM 879 C CA . ASN A 1 107 ? 6.772 5.846 -1.402 1.00 96.56 107 ASN A CA 1
ATOM 880 C C . ASN A 1 107 ? 8.065 5.619 -0.605 1.00 96.56 107 ASN A C 1
ATOM 882 O O . ASN A 1 107 ? 9.149 5.719 -1.169 1.00 96.56 107 ASN A O 1
ATOM 886 N N . THR A 1 108 ? 7.995 5.318 0.692 1.00 96.75 108 THR A N 1
ATOM 887 C CA . THR A 1 108 ? 9.189 4.946 1.467 1.00 96.75 108 THR A CA 1
ATOM 888 C C . THR A 1 108 ? 9.790 3.635 0.959 1.00 96.75 108 THR A C 1
ATOM 890 O O . THR A 1 108 ? 10.975 3.609 0.645 1.00 96.75 108 THR A O 1
ATOM 893 N N . GLU A 1 109 ? 8.981 2.587 0.786 1.00 95.31 109 GLU A N 1
ATOM 894 C CA . GLU A 1 109 ? 9.475 1.277 0.335 1.00 95.31 109 GLU A CA 1
ATOM 895 C C . GLU A 1 109 ? 10.091 1.332 -1.077 1.00 95.31 109 GLU A C 1
ATOM 897 O O . GLU A 1 109 ? 11.137 0.733 -1.324 1.00 95.31 109 GLU A O 1
ATOM 902 N N . ILE A 1 110 ? 9.484 2.075 -2.014 1.00 93.19 110 ILE A N 1
ATOM 903 C CA . ILE A 1 110 ? 10.025 2.209 -3.377 1.00 93.19 110 ILE A CA 1
ATOM 904 C C . ILE A 1 110 ? 11.299 3.066 -3.420 1.00 93.19 110 ILE A C 1
ATOM 906 O O . ILE A 1 110 ? 12.194 2.779 -4.213 1.00 93.19 110 ILE A O 1
ATOM 910 N N . ASN A 1 111 ? 11.419 4.078 -2.552 1.00 93.69 111 ASN A N 1
ATOM 911 C CA . ASN A 1 111 ? 12.657 4.846 -2.399 1.00 93.69 111 ASN A CA 1
ATOM 912 C C . ASN A 1 111 ? 13.786 3.967 -1.852 1.00 93.69 111 ASN A C 1
ATOM 914 O O . ASN A 1 111 ? 14.887 3.981 -2.397 1.00 93.69 111 ASN A O 1
ATOM 918 N N . ASP A 1 112 ? 13.508 3.154 -0.831 1.00 92.81 112 ASP A N 1
ATOM 919 C CA . ASP A 1 112 ? 14.489 2.221 -0.269 1.00 92.81 112 ASP A CA 1
ATOM 920 C C . ASP A 1 112 ? 14.922 1.169 -1.302 1.00 92.81 112 ASP A C 1
ATOM 922 O O . ASP A 1 112 ? 16.100 0.809 -1.380 1.00 92.81 112 ASP A O 1
ATOM 926 N N . PHE A 1 113 ? 13.985 0.689 -2.127 1.00 91.38 113 PHE A N 1
ATOM 927 C CA . PHE A 1 113 ? 14.277 -0.184 -3.265 1.00 91.38 113 PHE A CA 1
ATOM 928 C C . PHE A 1 113 ? 15.176 0.507 -4.302 1.00 91.38 113 PHE A C 1
ATOM 930 O O . PHE A 1 113 ? 16.163 -0.085 -4.743 1.00 91.38 113 PHE A O 1
ATOM 937 N N . HIS A 1 114 ? 14.874 1.759 -4.659 1.00 90.56 114 HIS A N 1
ATOM 938 C CA . HIS A 1 114 ? 15.675 2.545 -5.595 1.00 90.56 114 HIS A CA 1
ATOM 939 C C . HIS A 1 114 ? 17.099 2.778 -5.085 1.00 90.56 114 HIS A C 1
ATOM 941 O O . HIS A 1 114 ? 18.051 2.478 -5.798 1.00 90.56 114 HIS A O 1
ATOM 947 N N . GLU A 1 115 ? 17.274 3.236 -3.843 1.00 90.75 115 GLU A N 1
ATOM 948 C CA . GLU A 1 115 ? 18.607 3.506 -3.288 1.00 90.75 115 GLU A CA 1
ATOM 949 C C . GLU A 1 115 ? 19.475 2.243 -3.203 1.00 90.75 115 GLU A C 1
ATOM 951 O O . GLU A 1 115 ? 20.677 2.305 -3.462 1.00 90.75 115 GLU A O 1
ATOM 956 N N . LYS A 1 116 ? 18.883 1.076 -2.913 1.00 88.62 116 LYS A N 1
ATOM 957 C CA . LYS A 1 116 ? 19.610 -0.208 -2.895 1.00 88.62 116 LYS A CA 1
ATOM 958 C C . LYS A 1 116 ? 20.116 -0.648 -4.265 1.00 88.62 116 LYS A C 1
ATOM 960 O O . LYS A 1 116 ? 21.074 -1.414 -4.330 1.00 88.62 116 LYS A O 1
ATOM 965 N N . LEU A 1 117 ? 19.458 -0.214 -5.335 1.00 86.50 117 LEU A N 1
ATOM 966 C CA . LEU A 1 117 ? 19.715 -0.671 -6.700 1.00 86.50 117 LEU A CA 1
ATOM 967 C C . LEU A 1 117 ? 20.128 0.465 -7.628 1.00 86.50 117 LEU A C 1
ATOM 969 O O . LEU A 1 117 ? 20.119 0.284 -8.838 1.00 86.50 117 LEU A O 1
ATOM 973 N N . LYS A 1 118 ? 20.480 1.626 -7.080 1.00 85.69 118 LYS A N 1
ATOM 974 C CA . LYS A 1 118 ? 20.693 2.870 -7.823 1.00 85.69 118 LYS A CA 1
ATOM 975 C C . LYS A 1 118 ? 21.593 2.709 -9.050 1.00 85.69 118 LYS A C 1
ATOM 977 O O . LYS A 1 118 ? 21.273 3.236 -10.107 1.00 85.69 118 LYS A O 1
ATOM 982 N N . ASP A 1 119 ? 22.663 1.927 -8.923 1.00 86.94 119 ASP A N 1
ATOM 983 C CA . ASP A 1 119 ? 23.629 1.674 -10.001 1.00 86.94 119 ASP A CA 1
ATOM 984 C C . ASP A 1 119 ? 23.102 0.723 -11.098 1.00 86.94 119 ASP A C 1
ATOM 986 O O . ASP A 1 119 ? 23.662 0.647 -12.190 1.00 86.94 119 ASP A O 1
ATOM 990 N N . ASP A 1 120 ? 22.031 -0.020 -10.813 1.00 83.50 120 ASP A N 1
ATOM 991 C CA . ASP A 1 120 ? 21.380 -0.961 -11.725 1.00 83.50 120 ASP A CA 1
ATOM 992 C C . ASP A 1 120 ? 20.156 -0.370 -12.444 1.00 83.50 120 ASP A C 1
ATOM 994 O O . ASP A 1 120 ? 19.643 -1.007 -13.372 1.00 83.50 120 ASP A O 1
ATOM 998 N N . PHE A 1 121 ? 19.668 0.800 -12.019 1.00 81.19 121 PHE A N 1
ATOM 999 C CA . PHE A 1 121 ? 18.511 1.458 -12.620 1.00 81.19 121 PHE A CA 1
ATOM 1000 C C . PHE A 1 121 ? 18.838 2.015 -14.011 1.00 81.19 121 PHE A C 1
ATOM 1002 O O . PHE A 1 121 ? 19.930 2.513 -14.275 1.00 81.19 121 PHE A O 1
ATOM 1009 N N . VAL A 1 122 ? 17.858 1.946 -14.914 1.00 82.94 122 VAL A N 1
ATOM 1010 C CA . VAL A 1 122 ? 17.952 2.597 -16.224 1.00 82.94 122 VAL A CA 1
ATOM 1011 C C . VAL A 1 122 ? 17.785 4.098 -16.026 1.00 82.94 122 VAL A C 1
ATOM 1013 O O . VAL A 1 122 ? 16.778 4.545 -15.480 1.00 82.94 122 VAL A O 1
ATOM 1016 N N . GLU A 1 123 ? 18.757 4.872 -16.497 1.00 80.25 123 GLU A N 1
ATOM 1017 C CA . GLU A 1 123 ? 18.652 6.325 -16.525 1.00 80.25 123 GLU A CA 1
ATOM 1018 C C . GLU A 1 123 ? 17.807 6.758 -17.729 1.00 80.25 123 GLU A C 1
ATOM 1020 O O . GLU A 1 123 ? 18.063 6.366 -18.870 1.00 80.25 123 GLU A O 1
ATOM 1025 N N . ILE A 1 124 ? 16.782 7.560 -17.458 1.00 86.19 124 ILE A N 1
ATOM 1026 C CA . ILE A 1 124 ? 15.948 8.214 -18.466 1.00 86.19 124 ILE A CA 1
ATOM 1027 C C . ILE A 1 124 ? 15.888 9.710 -18.154 1.00 86.19 124 ILE A C 1
ATOM 1029 O O . ILE A 1 124 ? 16.090 10.105 -17.006 1.00 86.19 124 ILE A O 1
ATOM 1033 N N . ASP A 1 125 ? 15.573 10.540 -19.150 1.00 91.31 125 ASP A N 1
ATOM 1034 C CA . ASP A 1 125 ? 15.446 12.001 -19.003 1.00 91.31 125 ASP A CA 1
ATOM 1035 C C . ASP A 1 125 ? 14.120 12.402 -18.319 1.00 91.31 125 ASP A C 1
ATOM 1037 O O . ASP A 1 125 ? 13.306 13.159 -18.842 1.00 91.31 125 ASP A O 1
ATOM 1041 N N . VAL A 1 126 ? 13.856 11.799 -17.158 1.00 90.06 126 VAL A N 1
ATOM 1042 C CA . VAL A 1 126 ? 12.702 12.065 -16.297 1.00 90.06 126 VAL A CA 1
ATOM 1043 C C . VAL A 1 126 ? 13.165 11.982 -14.839 1.00 90.06 126 VAL A C 1
ATOM 1045 O O . VAL A 1 126 ? 13.725 10.959 -14.445 1.00 90.06 126 VAL A O 1
ATOM 1048 N N . PRO A 1 127 ? 12.905 12.999 -14.001 1.00 92.50 127 PRO A N 1
ATOM 1049 C CA . PRO A 1 127 ? 13.217 12.954 -12.574 1.00 92.50 127 PRO A CA 1
ATOM 1050 C C . PRO A 1 127 ? 12.651 11.714 -11.859 1.00 92.50 127 PRO A C 1
ATOM 1052 O O . PRO A 1 127 ? 11.495 11.337 -12.064 1.00 92.50 127 PRO A O 1
ATOM 1055 N N . THR A 1 128 ? 13.457 11.076 -11.003 1.00 89.00 128 THR A N 1
ATOM 1056 C CA . THR A 1 128 ? 13.090 9.844 -10.277 1.00 89.00 128 THR A CA 1
ATOM 1057 C C . THR A 1 128 ? 11.808 9.993 -9.454 1.00 89.00 128 THR A C 1
ATOM 1059 O O . THR A 1 128 ? 10.995 9.073 -9.403 1.00 89.00 128 THR A O 1
ATOM 1062 N N . ASP A 1 129 ? 11.593 11.152 -8.834 1.00 92.31 129 ASP A N 1
ATOM 1063 C CA . ASP A 1 129 ? 10.392 11.444 -8.049 1.00 92.31 129 ASP A CA 1
ATOM 1064 C C . ASP A 1 129 ? 9.123 11.464 -8.915 1.00 92.31 129 ASP A C 1
ATOM 1066 O O . ASP A 1 129 ? 8.090 10.943 -8.497 1.00 92.31 129 ASP A O 1
ATOM 1070 N N . ILE A 1 130 ? 9.209 11.978 -10.146 1.00 93.88 130 ILE A N 1
ATOM 1071 C CA . ILE A 1 130 ? 8.114 11.930 -11.125 1.00 93.88 130 ILE A CA 1
ATOM 1072 C C . ILE A 1 130 ? 7.833 10.483 -11.547 1.00 93.88 130 ILE A C 1
ATOM 1074 O O . ILE A 1 130 ? 6.670 10.073 -11.591 1.00 93.88 130 ILE A O 1
ATOM 1078 N N . GLN A 1 131 ? 8.876 9.685 -11.800 1.00 91.38 131 GLN A N 1
ATOM 1079 C CA . GLN A 1 131 ? 8.725 8.263 -12.138 1.00 91.38 131 GLN A CA 1
ATOM 1080 C C . GLN A 1 131 ? 8.029 7.485 -11.006 1.00 91.38 131 GLN A C 1
ATOM 1082 O O . GLN A 1 131 ? 7.070 6.746 -11.246 1.00 91.38 131 GLN A O 1
ATOM 1087 N N . MET A 1 132 ? 8.465 7.692 -9.759 1.00 91.19 132 MET A N 1
ATOM 1088 C CA . MET A 1 132 ? 7.867 7.073 -8.572 1.00 91.19 132 MET A CA 1
ATOM 1089 C C . MET A 1 132 ? 6.422 7.526 -8.355 1.00 91.19 132 MET A C 1
ATOM 1091 O O . MET A 1 132 ? 5.543 6.699 -8.114 1.00 91.19 132 MET A O 1
ATOM 1095 N N . ALA A 1 133 ? 6.143 8.824 -8.489 1.00 94.38 133 ALA A N 1
ATOM 1096 C CA . ALA A 1 133 ? 4.790 9.348 -8.349 1.00 94.38 133 ALA A CA 1
ATOM 1097 C C . ALA A 1 133 ? 3.833 8.714 -9.370 1.00 94.38 133 ALA A C 1
ATOM 1099 O O . ALA A 1 133 ? 2.712 8.343 -9.011 1.00 94.38 133 ALA A O 1
ATOM 1100 N N . MET A 1 134 ? 4.277 8.539 -10.620 1.00 93.19 134 MET A N 1
ATOM 1101 C CA . MET A 1 134 ? 3.492 7.890 -11.670 1.00 93.19 134 MET A CA 1
ATOM 1102 C C . MET A 1 134 ? 3.193 6.426 -11.332 1.00 93.19 134 MET A C 1
ATOM 1104 O O . MET A 1 134 ? 2.026 6.028 -11.353 1.00 93.19 134 MET A O 1
ATOM 1108 N N . ILE A 1 135 ? 4.216 5.631 -10.996 1.00 91.12 135 ILE A N 1
ATOM 1109 C CA . ILE A 1 135 ? 4.032 4.192 -10.762 1.00 91.12 135 ILE A CA 1
ATOM 1110 C C . ILE A 1 135 ? 3.186 3.926 -9.511 1.00 91.12 135 ILE A C 1
ATOM 1112 O O . ILE A 1 135 ? 2.244 3.137 -9.565 1.00 91.12 135 ILE A O 1
ATOM 1116 N N . VAL A 1 136 ? 3.430 4.649 -8.412 1.00 95.25 136 VAL A N 1
ATOM 1117 C CA . VAL A 1 136 ? 2.662 4.498 -7.166 1.00 95.25 136 VAL A CA 1
ATOM 1118 C C . VAL A 1 136 ? 1.202 4.897 -7.373 1.00 95.25 136 VAL A C 1
ATOM 1120 O O . VAL A 1 136 ? 0.298 4.194 -6.918 1.00 95.25 136 VAL A O 1
ATOM 1123 N N . SER A 1 137 ? 0.951 5.984 -8.108 1.00 95.00 137 SER A N 1
ATOM 1124 C CA . SER A 1 137 ? -0.415 6.419 -8.422 1.00 95.00 137 SER A CA 1
ATOM 1125 C C . SER A 1 137 ? -1.157 5.404 -9.291 1.00 95.00 137 SER A C 1
ATOM 1127 O O . SER A 1 137 ? -2.339 5.151 -9.055 1.00 95.00 137 SER A O 1
ATOM 1129 N N . ALA A 1 138 ? -0.477 4.803 -10.273 1.00 93.25 138 ALA A N 1
ATOM 1130 C CA . ALA A 1 138 ? -1.068 3.792 -11.144 1.00 93.25 138 ALA A CA 1
ATOM 1131 C C . ALA A 1 138 ? -1.482 2.536 -10.359 1.00 93.25 138 ALA A C 1
ATOM 1133 O O . ALA A 1 138 ? -2.624 2.087 -10.480 1.00 93.25 138 ALA A O 1
ATOM 1134 N N . GLU A 1 139 ? -0.595 2.010 -9.510 1.00 93.88 139 GLU A N 1
ATOM 1135 C CA . 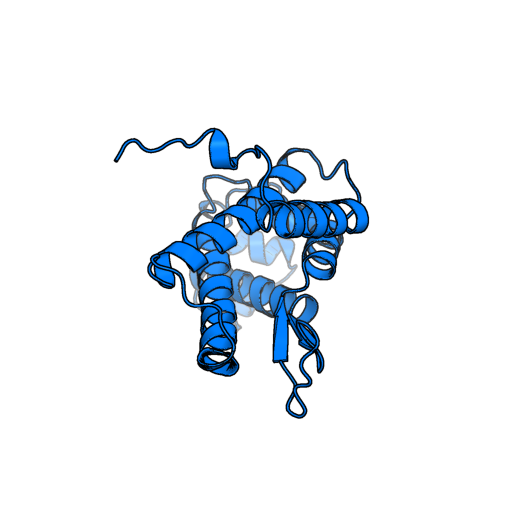GLU A 1 139 ? -0.854 0.786 -8.742 1.00 93.88 139 GLU A CA 1
ATOM 1136 C C . GLU A 1 139 ? -1.948 0.985 -7.682 1.00 93.88 139 GLU A C 1
ATOM 1138 O O . GLU A 1 139 ? -2.913 0.216 -7.616 1.00 93.88 139 GLU A O 1
ATOM 1143 N N . LEU A 1 140 ? -1.868 2.061 -6.887 1.00 94.94 140 LEU A N 1
ATOM 1144 C CA . LEU A 1 140 ? -2.886 2.365 -5.875 1.00 94.94 140 LEU A CA 1
ATOM 1145 C C . LEU A 1 140 ? -4.235 2.731 -6.507 1.00 94.94 140 LEU A C 1
ATOM 1147 O O . LEU A 1 140 ? -5.291 2.347 -5.994 1.00 94.94 140 LEU A O 1
ATOM 1151 N N . GLY A 1 141 ? -4.214 3.434 -7.642 1.00 94.38 141 GLY A N 1
ATOM 1152 C CA . GLY A 1 141 ? -5.408 3.736 -8.425 1.00 94.38 141 GLY A CA 1
ATOM 1153 C C . GLY A 1 141 ? -6.101 2.470 -8.927 1.00 94.38 141 GLY A C 1
ATOM 1154 O O . GLY A 1 141 ? -7.326 2.361 -8.834 1.00 94.38 141 GLY A O 1
ATOM 1155 N N . LEU A 1 142 ? -5.331 1.482 -9.391 1.00 95.56 142 LEU A N 1
ATOM 1156 C CA . LEU A 1 142 ? -5.869 0.203 -9.845 1.00 95.56 142 LEU A CA 1
ATOM 1157 C C . LEU A 1 142 ? -6.472 -0.620 -8.699 1.00 95.56 142 LEU A C 1
ATOM 1159 O O . LEU A 1 142 ? -7.560 -1.174 -8.865 1.00 95.56 142 LEU A O 1
ATOM 1163 N N . ILE A 1 143 ? -5.811 -0.671 -7.538 1.00 95.56 143 ILE A N 1
ATOM 1164 C CA . ILE A 1 143 ? -6.351 -1.313 -6.327 1.00 95.56 143 ILE A CA 1
ATOM 1165 C C . ILE A 1 143 ? -7.700 -0.694 -5.953 1.00 95.56 143 ILE A C 1
ATOM 1167 O O . ILE A 1 143 ? -8.687 -1.407 -5.755 1.00 95.56 143 ILE A O 1
ATOM 1171 N N . LYS A 1 144 ? -7.765 0.641 -5.918 1.00 93.69 144 LYS A N 1
ATOM 1172 C CA . LYS A 1 144 ? -8.991 1.372 -5.598 1.00 93.69 144 LYS A CA 1
ATOM 1173 C C . LYS A 1 144 ? -10.096 1.093 -6.617 1.00 93.69 144 LYS A C 1
ATOM 1175 O O . LYS A 1 144 ? -11.218 0.776 -6.230 1.00 93.69 144 LYS A O 1
ATOM 1180 N N . TYR A 1 145 ? -9.777 1.139 -7.910 1.00 94.44 145 TYR A N 1
ATOM 1181 C CA . TYR A 1 145 ? -10.716 0.789 -8.977 1.00 94.44 145 TYR A CA 1
ATOM 1182 C C . TYR A 1 145 ? -11.277 -0.628 -8.802 1.00 94.44 145 TYR A C 1
ATOM 1184 O O . TYR A 1 145 ? -12.488 -0.833 -8.888 1.00 94.44 145 TYR A O 1
ATOM 1192 N N . TRP A 1 146 ? -10.413 -1.606 -8.533 1.00 96.31 146 TRP A N 1
ATOM 1193 C CA . TRP A 1 146 ? -10.811 -3.000 -8.366 1.00 96.31 146 TRP A CA 1
ATOM 1194 C C . TRP A 1 146 ? -11.762 -3.197 -7.178 1.00 96.31 146 TRP A C 1
ATOM 1196 O O . TRP A 1 146 ? -12.809 -3.830 -7.343 1.00 96.31 146 TRP A O 1
ATOM 1206 N N . LEU A 1 147 ? -11.470 -2.569 -6.033 1.00 94.25 147 LEU A N 1
ATOM 1207 C CA . LEU A 1 147 ? -12.362 -2.536 -4.868 1.00 94.25 147 LEU A CA 1
ATOM 1208 C C . LEU A 1 147 ? -13.720 -1.897 -5.199 1.00 94.25 147 LEU A C 1
ATOM 1210 O O . LEU A 1 147 ? -14.760 -2.495 -4.939 1.00 94.25 147 LEU A O 1
ATOM 1214 N N . GLN A 1 148 ? -13.733 -0.729 -5.851 1.00 92.31 148 GLN A N 1
ATOM 1215 C CA . GLN A 1 148 ? -14.973 -0.026 -6.233 1.00 92.31 148 GLN A CA 1
ATOM 1216 C C . GLN A 1 148 ? -15.860 -0.825 -7.186 1.00 92.31 148 GLN A C 1
ATOM 1218 O O . GLN A 1 148 ? -17.075 -0.626 -7.234 1.00 92.31 148 GLN A O 1
ATOM 1223 N N . LYS A 1 149 ? -15.260 -1.710 -7.985 1.00 94.38 149 LYS A N 1
ATOM 1224 C CA . LYS A 1 149 ? -15.987 -2.614 -8.878 1.00 94.38 149 LYS A CA 1
ATOM 1225 C C . LYS A 1 149 ? -16.420 -3.908 -8.194 1.00 94.38 149 LYS A C 1
ATOM 1227 O O . LYS A 1 149 ? -16.896 -4.798 -8.889 1.00 94.38 149 LYS A O 1
ATOM 1232 N N . GLY A 1 150 ? -16.290 -4.016 -6.872 1.00 94.25 150 GLY A N 1
ATOM 1233 C CA . GLY A 1 150 ? -16.688 -5.197 -6.109 1.00 94.25 150 GLY A CA 1
ATOM 1234 C C . GLY A 1 150 ? -15.781 -6.399 -6.355 1.00 94.25 150 GLY A C 1
ATOM 1235 O O . GLY A 1 150 ? -16.246 -7.529 -6.262 1.00 94.25 150 GLY A O 1
ATOM 1236 N N . MET A 1 151 ? -14.517 -6.157 -6.726 1.00 95.62 151 MET A N 1
ATOM 1237 C CA . MET A 1 151 ? -13.496 -7.188 -6.927 1.00 95.62 151 MET A CA 1
ATOM 1238 C C . MET A 1 151 ? -13.920 -8.315 -7.886 1.00 95.62 151 MET A C 1
ATOM 1240 O O . MET A 1 151 ? -13.600 -9.481 -7.685 1.00 95.62 151 MET A O 1
ATOM 1244 N N . ILE A 1 152 ? -14.623 -7.981 -8.976 1.00 96.50 152 ILE A N 1
ATOM 1245 C CA . ILE A 1 152 ? -15.134 -8.965 -9.959 1.00 96.50 152 ILE A CA 1
ATOM 1246 C C . ILE A 1 152 ? -14.052 -9.838 -10.622 1.00 96.50 152 ILE A C 1
ATOM 1248 O O . ILE A 1 152 ? -14.367 -10.843 -11.257 1.00 96.50 152 ILE A O 1
ATOM 1252 N N . TYR A 1 153 ? -12.783 -9.449 -10.504 1.00 97.12 153 TYR A N 1
ATOM 1253 C CA . TYR A 1 153 ? -11.633 -10.206 -10.986 1.00 97.12 153 TYR A CA 1
ATOM 1254 C C . TYR A 1 153 ? -10.850 -10.782 -9.814 1.00 97.12 153 TYR A C 1
ATOM 1256 O O . TYR A 1 153 ? -10.640 -10.094 -8.824 1.00 97.12 153 TYR A O 1
ATOM 1264 N N . THR A 1 154 ? -10.339 -12.003 -9.953 1.00 97.62 154 THR A N 1
ATOM 1265 C CA . THR A 1 154 ? -9.538 -12.624 -8.889 1.00 97.62 154 THR A CA 1
ATOM 1266 C C . THR A 1 154 ? -8.206 -11.890 -8.676 1.00 97.62 154 THR A C 1
ATOM 1268 O O . THR A 1 154 ? -7.652 -11.345 -9.641 1.00 97.62 154 THR A O 1
ATOM 1271 N N . PRO A 1 155 ? -7.604 -11.959 -7.473 1.00 96.50 155 PRO A N 1
ATOM 1272 C CA . PRO A 1 155 ? -6.290 -11.377 -7.200 1.00 96.50 155 PRO A CA 1
ATOM 1273 C C . PRO A 1 155 ? -5.212 -11.802 -8.195 1.00 96.50 155 PRO A C 1
ATOM 1275 O O . PRO A 1 155 ? -4.425 -10.986 -8.671 1.00 96.50 155 PRO A O 1
ATOM 1278 N N . ARG A 1 156 ? -5.217 -13.085 -8.579 1.00 95.50 156 ARG A N 1
ATOM 1279 C CA . ARG A 1 156 ? -4.286 -13.632 -9.574 1.00 95.50 156 ARG A CA 1
ATOM 1280 C C . ARG A 1 156 ? -4.483 -13.006 -10.952 1.00 95.50 156 ARG A C 1
ATOM 1282 O O . ARG A 1 156 ? -3.503 -12.778 -11.661 1.00 95.50 156 ARG A O 1
ATOM 1289 N N . TYR A 1 157 ? -5.729 -12.772 -11.359 1.00 96.81 157 TYR A N 1
ATOM 1290 C CA . TYR A 1 157 ? -6.010 -12.109 -12.628 1.00 96.81 157 TYR A CA 1
ATOM 1291 C C . TYR A 1 157 ? -5.539 -10.653 -12.596 1.00 96.81 157 TYR A C 1
ATOM 1293 O O . TYR A 1 157 ? -4.899 -10.206 -13.548 1.00 96.81 157 TYR A O 1
ATOM 1301 N N . MET A 1 158 ? -5.803 -9.940 -11.499 1.00 97.31 158 MET A N 1
ATOM 1302 C CA . MET A 1 158 ? -5.373 -8.554 -11.317 1.00 97.31 158 MET A CA 1
ATOM 1303 C C . MET A 1 158 ? -3.850 -8.420 -11.352 1.00 97.31 158 MET A C 1
ATOM 1305 O O . MET A 1 158 ? -3.334 -7.672 -12.181 1.00 97.31 158 MET A O 1
ATOM 1309 N N . SER A 1 159 ? -3.118 -9.209 -10.558 1.00 92.62 159 SER A N 1
ATOM 1310 C CA . SER A 1 159 ? -1.650 -9.170 -10.556 1.00 92.62 159 SER A CA 1
ATOM 1311 C C . SER A 1 159 ? -1.056 -9.537 -11.919 1.00 92.62 159 SER A C 1
ATOM 1313 O O . SER A 1 159 ? -0.169 -8.848 -12.413 1.00 92.62 159 SER A O 1
ATOM 1315 N N . SER A 1 160 ? -1.604 -10.558 -12.588 1.00 93.19 160 SER A N 1
ATOM 1316 C CA . SER A 1 160 ? -1.175 -10.931 -13.944 1.00 93.19 160 SER A CA 1
ATOM 1317 C C . SER A 1 160 ? -1.454 -9.828 -14.969 1.00 93.19 160 SER A C 1
ATOM 1319 O O . SER A 1 160 ? -0.708 -9.682 -15.936 1.00 93.19 160 SER A O 1
ATOM 1321 N N . SER A 1 161 ? -2.540 -9.073 -14.793 1.00 93.31 161 SER A N 1
ATOM 1322 C CA . SER A 1 161 ? -2.893 -7.954 -15.669 1.00 93.31 161 SER A CA 1
ATOM 1323 C C . SER A 1 161 ? -1.926 -6.789 -15.484 1.00 93.31 161 SER A C 1
ATOM 1325 O O . SER A 1 161 ? -1.441 -6.269 -16.484 1.00 93.31 161 SER A O 1
ATOM 1327 N N . VAL A 1 162 ? -1.561 -6.459 -14.239 1.00 91.94 162 VAL A N 1
ATOM 1328 C CA . VAL A 1 162 ? -0.505 -5.476 -13.935 1.00 91.94 162 VAL A CA 1
ATOM 1329 C C . VAL A 1 162 ? 0.799 -5.855 -14.630 1.00 91.94 162 VAL A C 1
ATOM 1331 O O . VAL A 1 162 ? 1.327 -5.067 -15.408 1.00 91.94 162 VAL A O 1
ATOM 1334 N N . THR A 1 163 ? 1.275 -7.092 -14.459 1.00 87.88 163 THR A N 1
ATOM 1335 C CA . THR A 1 163 ? 2.517 -7.551 -15.105 1.00 87.88 163 THR A CA 1
ATOM 1336 C C . THR A 1 163 ? 2.470 -7.424 -16.632 1.00 87.88 163 THR A C 1
ATOM 1338 O O . THR A 1 163 ? 3.450 -7.014 -17.255 1.00 87.88 163 THR A O 1
ATOM 1341 N N . LYS A 1 164 ? 1.334 -7.746 -17.262 1.00 87.88 164 LYS A N 1
ATOM 1342 C CA . LYS A 1 164 ? 1.170 -7.606 -18.719 1.00 87.88 164 LYS A CA 1
ATOM 1343 C C . LYS A 1 164 ? 1.176 -6.146 -19.167 1.00 87.88 164 LYS A C 1
ATOM 1345 O O . LYS A 1 164 ? 1.786 -5.842 -20.183 1.00 87.88 164 LYS A O 1
ATOM 1350 N N . LEU A 1 165 ? 0.518 -5.254 -18.427 1.00 87.75 165 LEU A N 1
ATOM 1351 C CA . LEU A 1 165 ? 0.494 -3.825 -18.747 1.00 87.75 165 LEU A CA 1
ATOM 1352 C C . LEU A 1 165 ? 1.890 -3.207 -18.593 1.00 87.75 165 LEU A C 1
ATOM 1354 O O . LEU A 1 165 ? 2.353 -2.523 -19.500 1.00 87.75 165 LEU A O 1
ATOM 1358 N N . MET A 1 166 ? 2.595 -3.524 -17.504 1.00 83.00 166 MET A N 1
ATOM 1359 C CA . MET A 1 166 ? 3.945 -3.008 -17.254 1.00 83.00 166 MET A CA 1
ATOM 1360 C C . MET A 1 166 ? 4.970 -3.504 -18.276 1.00 83.00 166 MET A C 1
ATOM 1362 O O . MET A 1 166 ? 5.842 -2.746 -18.683 1.00 83.00 166 MET A O 1
ATOM 1366 N N . THR A 1 167 ? 4.856 -4.749 -18.745 1.00 79.62 167 THR A N 1
ATOM 1367 C CA . THR A 1 167 ? 5.734 -5.253 -19.817 1.00 79.62 167 THR A CA 1
ATOM 1368 C C . THR A 1 167 ? 5.387 -4.657 -21.182 1.00 79.62 167 THR A C 1
ATOM 1370 O O . THR A 1 167 ? 6.278 -4.452 -21.995 1.00 79.62 167 THR A O 1
ATOM 1373 N N . GLN A 1 168 ? 4.121 -4.314 -21.449 1.00 74.50 168 GLN A N 1
ATOM 1374 C CA . GLN A 1 168 ? 3.729 -3.634 -22.693 1.00 74.50 168 GLN A CA 1
ATOM 1375 C C . GLN A 1 168 ? 4.219 -2.186 -22.776 1.00 74.50 168 GLN A C 1
ATOM 1377 O O . GLN A 1 168 ? 4.545 -1.738 -23.872 1.00 74.50 168 GLN A O 1
ATOM 1382 N N . LEU A 1 169 ? 4.350 -1.494 -21.640 1.00 72.44 169 LEU A N 1
ATOM 1383 C CA . LEU A 1 169 ? 4.970 -0.164 -21.563 1.00 72.44 169 LEU A CA 1
ATOM 1384 C C . LEU A 1 169 ? 6.454 -0.151 -21.978 1.00 72.44 169 LEU A C 1
ATOM 1386 O O . LEU A 1 169 ? 7.036 0.918 -22.123 1.00 72.44 169 LEU A O 1
ATOM 1390 N N . GLN A 1 170 ? 7.071 -1.315 -22.198 1.00 66.38 170 GLN A N 1
ATOM 1391 C CA . GLN A 1 170 ? 8.472 -1.449 -22.603 1.00 66.38 170 GLN A CA 1
ATOM 1392 C C . GLN A 1 170 ? 8.671 -1.533 -24.139 1.00 66.38 170 GLN A C 1
ATOM 1394 O O . GLN A 1 170 ? 9.722 -2.006 -24.570 1.00 66.38 170 GLN A O 1
ATOM 1399 N N . HIS A 1 171 ? 7.704 -1.127 -24.987 1.00 57.22 171 HIS A N 1
ATOM 1400 C CA . HIS A 1 171 ? 7.729 -1.453 -26.431 1.00 57.22 171 HIS A CA 1
ATOM 1401 C C . HIS A 1 171 ? 7.198 -0.406 -27.442 1.00 57.22 171 HIS A C 1
ATOM 1403 O O . HIS A 1 171 ? 6.333 0.409 -27.146 1.00 57.22 171 HIS A O 1
ATOM 1409 N N . ASP A 1 172 ? 7.663 -0.560 -28.697 1.00 47.53 172 ASP A N 1
ATOM 1410 C CA . ASP A 1 172 ? 7.446 0.239 -29.928 1.00 47.53 172 ASP A CA 1
ATOM 1411 C C . ASP A 1 172 ? 6.012 0.225 -30.538 1.00 47.53 172 ASP A C 1
ATOM 1413 O O . ASP A 1 172 ? 5.848 0.256 -31.764 1.00 47.53 172 ASP A O 1
ATOM 1417 N N . LYS A 1 173 ? 4.940 0.110 -29.741 1.00 50.12 173 LYS A N 1
ATOM 1418 C CA . LYS A 1 173 ? 3.545 0.111 -30.244 1.00 50.12 173 LYS A CA 1
ATOM 1419 C C . LYS A 1 173 ? 2.640 1.028 -29.424 1.00 50.12 173 LYS A C 1
ATOM 1421 O O . LYS A 1 173 ? 2.816 1.135 -28.221 1.00 50.12 173 LYS A O 1
ATOM 1426 N N . ILE A 1 174 ? 1.622 1.590 -30.088 1.00 52.69 174 ILE A N 1
ATOM 1427 C CA . ILE A 1 174 ? 0.626 2.493 -29.488 1.00 52.69 174 ILE A CA 1
ATOM 1428 C C . ILE A 1 174 ? -0.064 1.828 -28.285 1.00 52.69 174 ILE A C 1
ATOM 1430 O O . ILE A 1 174 ? -0.583 0.712 -28.379 1.00 52.69 174 ILE A O 1
ATOM 1434 N N . PHE A 1 175 ? -0.110 2.559 -27.183 1.00 61.75 175 PHE A N 1
ATOM 1435 C CA . PHE A 1 175 ? -0.585 2.192 -25.864 1.00 61.75 175 PHE A CA 1
ATOM 1436 C C . PHE A 1 175 ? -1.434 3.322 -25.251 1.00 61.75 175 PHE A C 1
ATOM 1438 O O . PHE A 1 175 ? -1.566 4.405 -25.814 1.00 61.75 175 PHE A O 1
ATOM 1445 N N . PHE A 1 176 ? -2.031 3.098 -24.072 1.00 55.09 176 PHE A N 1
ATOM 1446 C CA . PHE A 1 176 ? -2.806 4.145 -23.383 1.00 55.09 176 PHE A CA 1
ATOM 1447 C C . PHE A 1 176 ? -1.963 5.363 -22.996 1.00 55.09 176 PHE A C 1
ATOM 1449 O O . PHE A 1 176 ? -2.513 6.440 -22.804 1.00 55.09 176 PHE A O 1
ATOM 1456 N N . THR A 1 177 ? -0.643 5.223 -22.900 1.00 56.19 177 THR A N 1
ATOM 1457 C CA . THR A 1 177 ? 0.259 6.363 -22.716 1.00 56.19 177 THR A CA 1
ATOM 1458 C C . THR A 1 177 ? 0.292 7.274 -23.941 1.00 56.19 177 THR A C 1
ATOM 1460 O O . THR A 1 177 ? 0.347 8.482 -23.760 1.00 56.19 177 THR A O 1
ATOM 1463 N N . ASP A 1 178 ? 0.135 6.751 -25.163 1.00 56.53 178 ASP A N 1
ATOM 1464 C CA . ASP A 1 178 ? 0.043 7.563 -26.390 1.00 56.53 178 ASP A CA 1
ATOM 1465 C C . ASP A 1 178 ? -1.244 8.398 -26.467 1.00 56.53 178 ASP A C 1
ATOM 1467 O O . ASP A 1 178 ? -1.338 9.325 -27.270 1.00 56.53 178 ASP A O 1
ATOM 1471 N N . PHE A 1 179 ? -2.243 8.103 -25.624 1.00 61.72 179 PHE A N 1
ATOM 1472 C CA . PHE A 1 179 ? -3.399 8.984 -25.447 1.00 61.72 179 PHE A CA 1
ATOM 1473 C C . PHE A 1 179 ? -2.991 10.328 -24.826 1.00 61.72 179 PHE A C 1
ATOM 1475 O O . PHE A 1 179 ? -3.557 11.367 -25.166 1.00 61.72 179 PHE A O 1
ATOM 1482 N N . PHE A 1 180 ? -1.997 10.320 -23.937 1.00 51.97 180 PHE A N 1
ATOM 1483 C CA . PHE A 1 180 ? -1.429 11.518 -23.329 1.00 51.97 180 PHE A CA 1
ATOM 1484 C C . PHE A 1 180 ? -0.269 12.033 -24.194 1.00 51.97 180 PHE A C 1
ATOM 1486 O O . PHE A 1 180 ? 0.900 11.951 -23.827 1.00 51.97 180 PHE A O 1
ATOM 1493 N N . TYR A 1 181 ? -0.600 12.547 -25.380 1.00 39.94 181 TYR A N 1
ATOM 1494 C CA . TYR A 1 181 ? 0.352 13.225 -26.261 1.00 39.94 181 TYR A CA 1
ATOM 1495 C C . TYR A 1 181 ? 0.707 14.610 -25.698 1.00 39.94 181 TYR A C 1
ATOM 1497 O O . TYR A 1 181 ? -0.189 15.386 -25.362 1.00 39.94 181 TYR A O 1
ATOM 1505 N N . THR A 1 182 ? 1.999 14.934 -25.616 1.00 35.56 182 THR A N 1
ATOM 1506 C CA . THR A 1 182 ? 2.472 16.287 -25.271 1.00 35.56 182 THR A CA 1
ATOM 1507 C C . THR A 1 182 ? 3.233 16.835 -26.479 1.00 35.56 182 THR A C 1
ATOM 1509 O O . THR A 1 182 ? 4.200 16.210 -26.913 1.00 35.56 182 THR A O 1
ATOM 1512 N N . GLU A 1 183 ? 2.779 17.949 -27.063 1.00 38.34 183 GLU A N 1
ATOM 1513 C CA . GLU A 1 183 ? 3.543 18.659 -28.102 1.00 38.34 183 GLU A CA 1
ATOM 1514 C C . GLU A 1 183 ? 4.826 19.246 -27.493 1.00 38.34 183 GLU A C 1
ATOM 1516 O O . GLU A 1 183 ? 4.819 19.685 -26.340 1.00 38.34 183 GLU A O 1
ATOM 1521 N N . ALA A 1 184 ? 5.916 19.204 -28.266 1.00 39.94 184 ALA A N 1
ATOM 1522 C CA . ALA A 1 184 ? 7.215 19.779 -27.911 1.00 39.94 184 ALA A CA 1
ATOM 1523 C C . ALA A 1 184 ? 7.212 21.314 -27.960 1.00 39.94 184 ALA A C 1
ATOM 1525 O O . ALA A 1 184 ? 6.523 21.876 -28.843 1.00 39.94 184 ALA A O 1
#

pLDDT: mean 86.85, std 13.86, range [35.56, 98.06]

Radius of gyration: 19.83 Å; chains: 1; bounding box: 45×33×62 Å

Foldseek 3Di:
DLPDDLVPCACVNVCVVVVHDSVVVVVPAVGSVRVVVVVLVVVLVVLCVQFWDWDQDDPNDGNPVTATDGHLLSNLVVCVVVVSVCCCCQVPPSNVVSVVVNLVVQLVNVVVRCVVCVVVDDDDPDDPVVVSVVVSCVSSVLSSVCSVVVVPDHSVRSSVVVVVLVVVVVDDDDDPVVVPDDDD

Secondary structure (DSSP, 8-state):
-TTS-GGG--HHHHHHHTT--HHHHHHH-SSHHHHHHHHHHHHHHHHHHHHEEEEEEETTEEEEEEEEEE-HHHHHHHHHHTHHHHHHHHH-TT-HHHHHHHHHHHHHHHHHHHHHTGGGSPP-SS-HHHHHHHHHHHHHHHHHHHHHTTT-S-HHHHHHHHHHHHHHTTSSS--GGGGS----

Organism: NCBI:txid1423778